Protein AF-A0A9W5ITA5-F1 (afdb_monomer_lite)

Foldseek 3Di:
DPDPPPDAPVNVVLVQWQEEEEEEEPQALVVVVVCVVSVVSNHHYAYEDADVSCCVNPPCPDPNYDYDDDDLVCLLVVLLVVCVVRVHQEYEYEAQPDSSNVSVLVSCVVVVHKYKYWYDPPVDPPDIGIATQHDDVRGPPDPDPVVVVVVCVVVVPPPPPPPPPDPDDDDPDPDDDPDDDDDDDDDDDDDDDDDDDDDDDDDDDDDDDDDDDDDD

Sequence (216 aa):
MKQTVLKNNLQNLLESAENILLLQSPVGDFFLRLANWLTENGKTVHKFNFNAGDDYFYPPTQAHTVVFNDNYDAFPEFLQEYIVQHHIQAVVCFGDTRPYHVIAKRIANENQVGFWAFEEGYFRPYYITLEKDGVNAFSPLPRRADFFWNNSPSWHSKNTKRRRRYAAGLCPWPKTPSVTISNCSATRTSTRTTSTTAHPMPAITSNCGRSPSSSV

Organism: NCBI:txid546268

Structure (mmCIF, N/CA/C/O backbone):
data_AF-A0A9W5ITA5-F1
#
_entry.id   AF-A0A9W5ITA5-F1
#
loop_
_atom_site.group_PDB
_atom_site.id
_atom_site.type_symbol
_atom_site.label_atom_id
_atom_site.label_alt_id
_atom_site.label_comp_id
_atom_site.label_asym_id
_atom_site.label_entity_id
_atom_site.label_seq_id
_atom_site.pdbx_PDB_ins_code
_atom_site.Cartn_x
_atom_site.Cartn_y
_atom_site.Cartn_z
_atom_site.occupancy
_atom_site.B_iso_or_equiv
_atom_site.auth_seq_id
_atom_site.auth_comp_id
_atom_site.auth_asym_id
_atom_site.auth_atom_id
_atom_site.pdbx_PDB_model_num
ATOM 1 N N . MET A 1 1 ? -20.140 13.282 -26.899 1.00 41.56 1 MET A N 1
ATOM 2 C CA . MET A 1 1 ? -19.645 12.161 -26.069 1.00 41.56 1 MET A CA 1
ATOM 3 C C . MET A 1 1 ? -18.802 12.739 -24.947 1.00 41.56 1 MET A C 1
ATOM 5 O O . MET A 1 1 ? -17.842 13.436 -25.250 1.00 41.56 1 MET A O 1
ATOM 9 N N . LYS A 1 2 ? -19.173 12.525 -23.678 1.00 40.97 2 LYS A N 1
ATOM 10 C CA . LYS A 1 2 ? -18.284 12.861 -22.557 1.00 40.97 2 LYS A CA 1
ATOM 11 C C . LYS A 1 2 ? -17.078 11.931 -22.658 1.00 40.97 2 LYS A C 1
ATOM 13 O O . LYS A 1 2 ? -17.254 10.718 -22.677 1.00 40.97 2 LYS A O 1
ATOM 18 N N . GLN A 1 3 ? -15.890 12.500 -22.813 1.00 41.38 3 GLN A N 1
ATOM 19 C CA . GLN A 1 3 ? -14.645 11.748 -22.808 1.00 41.38 3 GLN A CA 1
ATOM 20 C C . GLN A 1 3 ? -14.542 11.077 -21.436 1.00 41.38 3 GLN A C 1
ATOM 22 O O . GLN A 1 3 ? -14.495 11.768 -20.420 1.00 41.38 3 GLN A O 1
ATOM 27 N N . THR A 1 4 ? -14.614 9.749 -21.393 1.00 51.75 4 THR A N 1
ATOM 28 C CA . THR A 1 4 ? -14.409 8.984 -20.164 1.00 51.75 4 THR A CA 1
ATOM 29 C C . THR A 1 4 ? -12.996 9.306 -19.699 1.00 51.75 4 THR A C 1
ATOM 31 O O . THR A 1 4 ? -12.026 8.913 -20.346 1.00 51.75 4 THR A O 1
ATOM 34 N N . VAL A 1 5 ? -12.866 10.121 -18.652 1.00 57.22 5 VAL A N 1
ATOM 35 C CA . VAL A 1 5 ? -11.560 10.408 -18.061 1.00 57.22 5 VAL A CA 1
ATOM 36 C C . VAL A 1 5 ? -11.052 9.071 -17.542 1.00 57.22 5 VAL A C 1
ATOM 38 O O . VAL A 1 5 ? -11.692 8.466 -16.683 1.00 57.22 5 VAL A O 1
ATOM 41 N N . LEU A 1 6 ? -9.958 8.569 -18.121 1.00 59.91 6 LEU A N 1
ATOM 42 C CA . LEU A 1 6 ? -9.280 7.389 -17.600 1.00 59.91 6 LEU A CA 1
ATOM 43 C C . LEU A 1 6 ? -8.927 7.689 -16.144 1.00 59.91 6 LEU A C 1
ATOM 45 O O . LEU A 1 6 ? -8.142 8.602 -15.876 1.00 59.91 6 LEU A O 1
ATOM 49 N N . LYS A 1 7 ? -9.553 6.963 -15.216 1.00 77.12 7 LYS A N 1
ATOM 50 C CA . LYS A 1 7 ? -9.248 7.100 -13.795 1.00 77.12 7 LYS A CA 1
ATOM 51 C C . LYS A 1 7 ? -7.791 6.724 -13.590 1.00 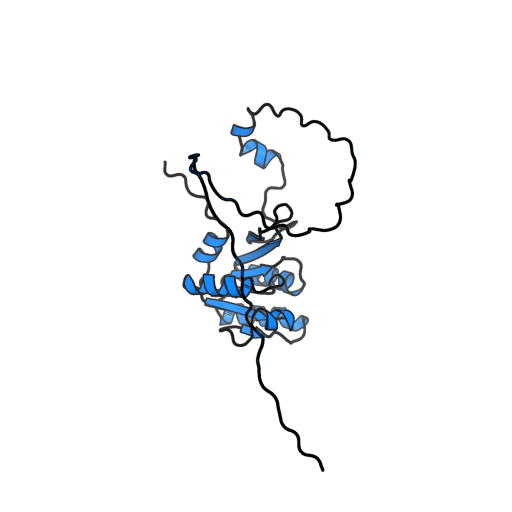77.12 7 LYS A C 1
ATOM 53 O O . LYS A 1 7 ? -7.336 5.684 -14.070 1.00 77.12 7 LYS A O 1
ATOM 58 N N . ASN A 1 8 ? -7.053 7.600 -12.921 1.00 89.06 8 ASN A N 1
ATOM 59 C CA . ASN A 1 8 ? -5.667 7.307 -12.589 1.00 89.06 8 ASN A CA 1
ATOM 60 C C . ASN A 1 8 ? -5.607 6.267 -11.456 1.00 89.06 8 ASN A C 1
ATOM 62 O O . ASN A 1 8 ? -6.585 6.038 -10.745 1.00 89.06 8 ASN A O 1
ATOM 66 N N . ASN A 1 9 ? -4.447 5.637 -11.274 1.00 93.06 9 ASN A N 1
ATOM 67 C CA . ASN A 1 9 ? -4.292 4.563 -10.291 1.00 93.06 9 ASN A CA 1
ATOM 68 C C . ASN A 1 9 ? -4.548 5.012 -8.847 1.00 93.06 9 ASN A C 1
ATOM 70 O O . ASN A 1 9 ? -5.043 4.220 -8.055 1.00 93.06 9 ASN A O 1
ATOM 74 N N . LEU A 1 10 ? -4.291 6.281 -8.516 1.00 92.88 10 LEU A N 1
ATOM 75 C CA . LEU A 1 10 ? -4.577 6.815 -7.185 1.00 92.88 10 LEU A CA 1
ATOM 76 C C . LEU A 1 10 ? -6.089 6.900 -6.920 1.00 92.88 10 LEU A C 1
ATOM 78 O O . LEU A 1 10 ? -6.543 6.530 -5.842 1.00 92.88 10 LEU A O 1
ATOM 82 N N . GLN A 1 11 ? -6.875 7.325 -7.913 1.00 93.94 11 GLN A N 1
ATOM 83 C CA . GLN A 1 11 ? -8.340 7.308 -7.838 1.00 93.94 11 GLN A CA 1
ATOM 84 C C . GLN A 1 11 ? -8.875 5.879 -7.744 1.00 93.94 11 GLN A C 1
ATOM 86 O O . GLN A 1 11 ? -9.759 5.615 -6.937 1.00 93.94 11 GLN A O 1
ATOM 91 N N . ASN A 1 12 ? -8.313 4.946 -8.519 1.00 95.44 12 ASN A N 1
ATOM 92 C CA . ASN A 1 12 ? -8.723 3.543 -8.455 1.00 95.44 12 ASN A CA 1
ATOM 93 C C . ASN A 1 12 ? -8.438 2.928 -7.076 1.00 95.44 12 ASN A C 1
ATOM 95 O O . ASN A 1 12 ? -9.286 2.210 -6.553 1.00 95.44 12 ASN A O 1
ATOM 99 N N . LEU A 1 13 ? -7.282 3.221 -6.467 1.00 96.56 13 LEU A N 1
ATOM 100 C CA . LEU A 1 13 ? -6.978 2.806 -5.094 1.00 96.56 13 LEU A CA 1
ATOM 101 C C . LEU A 1 13 ? -8.018 3.367 -4.116 1.00 96.56 13 LEU A C 1
ATOM 103 O O . LEU A 1 13 ? -8.578 2.614 -3.326 1.00 96.56 13 LEU A O 1
ATOM 107 N N . LEU A 1 14 ? -8.313 4.666 -4.216 1.00 96.31 14 LEU A N 1
ATOM 108 C CA . LEU A 1 14 ? -9.257 5.336 -3.325 1.00 96.31 14 LEU A CA 1
ATOM 109 C C . LEU A 1 14 ? -10.679 4.766 -3.432 1.00 96.31 14 LEU A C 1
ATOM 111 O O . LEU A 1 14 ? -11.370 4.635 -2.432 1.00 96.31 14 LEU A O 1
ATOM 115 N N . GLU A 1 15 ? -11.137 4.421 -4.629 1.00 95.88 15 GLU A N 1
ATOM 116 C CA . GLU A 1 15 ? -12.495 3.903 -4.829 1.00 95.88 15 GLU A CA 1
ATOM 117 C C . GLU A 1 15 ? -12.638 2.406 -4.522 1.00 95.88 15 GLU A C 1
ATOM 119 O O . GLU A 1 15 ? -13.755 1.940 -4.313 1.00 95.88 15 GLU A O 1
ATOM 124 N N . SER A 1 16 ? -11.541 1.641 -4.533 1.00 95.94 16 SER A N 1
ATOM 125 C CA . SER A 1 16 ? -11.588 0.173 -4.421 1.00 95.94 16 SER A CA 1
ATOM 126 C C . SER A 1 16 ? -11.335 -0.375 -3.019 1.00 95.94 16 SER A C 1
ATOM 128 O O . SER A 1 16 ? -11.579 -1.559 -2.793 1.00 95.94 16 SER A O 1
ATOM 130 N N . ALA A 1 17 ? -10.861 0.450 -2.085 1.00 97.75 17 ALA A N 1
ATOM 131 C CA . ALA A 1 17 ? -10.546 0.028 -0.727 1.00 97.75 17 ALA A CA 1
ATOM 132 C C . ALA A 1 17 ? -10.990 1.072 0.303 1.00 97.75 17 ALA A C 1
ATOM 134 O O . ALA A 1 17 ? -10.857 2.274 0.080 1.00 97.75 17 ALA A O 1
ATOM 135 N N . GLU A 1 18 ? -11.489 0.593 1.438 1.00 98.44 18 GLU A N 1
ATOM 136 C CA . GLU A 1 18 ? -11.744 1.354 2.664 1.00 98.44 18 GLU A CA 1
ATOM 137 C C . GLU A 1 18 ? -10.607 1.158 3.674 1.00 98.44 18 GLU A C 1
ATOM 139 O O . GLU A 1 18 ? -10.109 2.143 4.215 1.00 98.44 18 GLU A O 1
ATOM 144 N N . ASN A 1 19 ? -10.135 -0.084 3.859 1.00 98.75 19 ASN A N 1
ATOM 145 C CA . ASN A 1 19 ? -8.992 -0.400 4.726 1.00 98.75 19 ASN A CA 1
ATOM 146 C C . ASN A 1 19 ? -7.735 -0.682 3.891 1.00 98.75 19 ASN A C 1
ATOM 148 O O . ASN A 1 19 ? -7.691 -1.638 3.104 1.00 98.75 19 ASN A O 1
ATOM 152 N N . ILE A 1 20 ? -6.706 0.143 4.073 1.00 98.88 20 ILE A N 1
ATOM 153 C CA . ILE A 1 20 ? -5.486 0.135 3.260 1.00 98.88 20 ILE A CA 1
ATOM 154 C C . ILE A 1 20 ? -4.275 -0.101 4.161 1.00 98.88 20 ILE A C 1
ATOM 156 O O . ILE A 1 20 ? -4.017 0.684 5.070 1.00 98.88 20 ILE A O 1
ATOM 160 N N . LEU A 1 21 ? -3.500 -1.149 3.884 1.00 98.88 21 LEU A N 1
ATOM 161 C CA . LEU A 1 21 ? -2.243 -1.444 4.566 1.00 98.88 21 LEU A CA 1
ATOM 162 C C . LEU A 1 21 ? -1.059 -0.872 3.788 1.00 98.88 21 LEU A C 1
ATOM 164 O O . LEU A 1 21 ? -0.799 -1.256 2.648 1.00 98.88 21 LEU A O 1
ATOM 168 N N . LEU A 1 22 ? -0.299 0.003 4.433 1.00 98.81 22 LEU A N 1
ATOM 169 C CA . LEU A 1 22 ? 0.968 0.517 3.940 1.00 98.81 22 LEU A CA 1
ATOM 170 C C . LEU A 1 22 ? 2.129 -0.329 4.482 1.00 98.81 22 LEU A C 1
ATOM 172 O O . LEU A 1 22 ? 2.236 -0.574 5.685 1.00 98.81 22 LEU A O 1
ATOM 176 N N . LEU A 1 23 ? 3.029 -0.734 3.591 1.00 98.56 23 LEU A N 1
ATOM 177 C CA . LEU A 1 23 ? 4.299 -1.378 3.933 1.00 98.56 23 LEU A CA 1
ATOM 178 C C . LEU A 1 23 ? 5.434 -0.341 3.951 1.00 98.56 23 LEU A C 1
ATOM 180 O O . LEU A 1 23 ? 5.229 0.822 4.312 1.00 98.56 23 LEU A O 1
ATOM 184 N N . GLN A 1 24 ? 6.648 -0.751 3.579 1.00 96.50 24 GLN A N 1
ATOM 185 C CA . GLN A 1 24 ? 7.811 0.123 3.588 1.00 96.50 24 GLN A CA 1
ATOM 186 C C . GLN A 1 24 ? 7.691 1.229 2.528 1.00 96.50 24 GLN A C 1
ATOM 188 O O . GLN A 1 24 ? 7.339 0.970 1.371 1.00 96.50 24 GLN A O 1
ATOM 193 N N . SER A 1 25 ? 8.004 2.461 2.933 1.00 93.31 25 SER A N 1
ATOM 194 C CA . SER A 1 25 ? 7.941 3.665 2.100 1.00 93.31 25 SER A CA 1
ATOM 195 C C . SER A 1 25 ? 9.280 3.944 1.397 1.00 93.31 25 SER A C 1
ATOM 197 O O . SER A 1 25 ? 10.300 3.331 1.741 1.00 93.31 25 SER A O 1
ATOM 199 N N . PRO A 1 26 ? 9.338 4.890 0.435 1.00 92.56 26 PRO A N 1
ATOM 200 C CA . PRO A 1 26 ? 10.611 5.524 0.098 1.00 92.56 26 PRO A CA 1
ATOM 201 C C . PRO A 1 26 ? 11.179 6.250 1.325 1.00 92.56 26 PRO A C 1
ATOM 203 O O . PRO A 1 26 ? 10.456 6.528 2.285 1.00 92.56 26 PRO A O 1
ATOM 206 N N . VAL A 1 27 ? 12.469 6.587 1.283 1.00 91.75 27 VAL A N 1
ATOM 207 C CA . VAL A 1 27 ? 13.108 7.381 2.343 1.00 91.75 27 VAL A CA 1
ATOM 208 C C . VAL A 1 27 ? 12.413 8.742 2.448 1.00 91.75 27 VAL A C 1
ATOM 210 O O . VAL A 1 27 ? 12.368 9.487 1.468 1.00 91.75 27 VAL A O 1
ATOM 213 N N . GLY A 1 28 ? 11.887 9.066 3.631 1.00 93.88 28 GLY A N 1
ATOM 214 C CA . GLY A 1 28 ? 11.156 10.307 3.894 1.00 93.88 28 GLY A CA 1
ATOM 215 C C . GLY A 1 28 ? 9.718 10.089 4.367 1.00 93.88 28 GLY A C 1
ATOM 216 O O . GLY A 1 28 ? 9.225 8.970 4.472 1.00 93.88 28 GLY A O 1
ATOM 217 N N . ASP A 1 29 ? 9.015 11.192 4.612 1.00 94.81 29 ASP A N 1
ATOM 218 C CA . ASP A 1 29 ? 7.655 11.238 5.170 1.00 94.81 29 ASP A CA 1
ATOM 219 C C . ASP A 1 29 ? 6.540 10.988 4.132 1.00 94.81 29 ASP A C 1
ATOM 221 O O . ASP A 1 29 ? 5.364 11.252 4.389 1.00 94.81 29 ASP A O 1
ATOM 225 N N . PHE A 1 30 ? 6.879 10.476 2.944 1.00 95.56 30 PHE A N 1
ATOM 226 C CA . PHE A 1 30 ? 5.934 10.325 1.836 1.00 95.56 30 PHE A CA 1
ATOM 227 C C . PHE A 1 30 ? 4.714 9.471 2.209 1.00 95.56 30 PHE A C 1
ATOM 229 O O . PHE A 1 30 ? 3.584 9.880 1.949 1.00 95.56 30 PHE A O 1
ATOM 236 N N . PHE A 1 31 ? 4.911 8.314 2.852 1.00 97.50 31 PHE A N 1
ATOM 237 C CA . PHE A 1 31 ? 3.783 7.465 3.265 1.00 97.50 31 PHE A CA 1
ATOM 238 C C . PHE A 1 31 ? 2.985 8.051 4.424 1.00 97.50 31 PHE A C 1
ATOM 240 O O . PHE A 1 31 ? 1.790 7.797 4.493 1.00 97.50 31 PHE A O 1
ATOM 247 N N . LEU A 1 32 ? 3.590 8.876 5.283 1.00 98.19 32 LEU A N 1
ATOM 248 C CA . LEU A 1 32 ? 2.838 9.604 6.304 1.00 98.19 32 LEU A CA 1
ATOM 249 C C . LEU A 1 32 ? 1.904 10.633 5.651 1.00 98.19 32 LEU A C 1
ATOM 251 O O . LEU A 1 32 ? 0.721 10.701 5.976 1.00 98.19 32 LEU A O 1
ATOM 255 N N . ARG A 1 33 ? 2.396 11.378 4.653 1.00 97.69 33 ARG A N 1
ATOM 256 C CA . ARG A 1 33 ? 1.564 12.305 3.864 1.00 97.69 33 ARG A CA 1
ATOM 257 C C . ARG A 1 33 ? 0.472 11.576 3.085 1.00 97.69 33 ARG A C 1
ATOM 259 O O . ARG A 1 33 ? -0.660 12.052 3.045 1.00 97.69 33 ARG A O 1
ATOM 266 N N . LEU A 1 34 ? 0.800 10.431 2.483 1.00 97.50 34 LEU A N 1
ATOM 267 C CA . LEU A 1 34 ? -0.172 9.590 1.787 1.00 97.50 34 LEU A CA 1
ATOM 268 C C . LEU A 1 34 ? -1.251 9.077 2.748 1.00 97.50 34 LEU A C 1
ATOM 270 O O . LEU A 1 34 ? -2.427 9.144 2.411 1.00 97.50 34 LEU A O 1
ATOM 274 N N . ALA A 1 35 ? -0.865 8.601 3.933 1.00 98.38 35 ALA A N 1
ATOM 275 C CA . ALA A 1 35 ? -1.795 8.121 4.949 1.00 98.38 35 ALA A CA 1
ATOM 276 C C . ALA A 1 35 ? -2.754 9.223 5.410 1.00 98.38 35 ALA A C 1
ATOM 278 O O . ALA A 1 35 ? -3.962 8.992 5.468 1.00 98.38 35 ALA A O 1
ATOM 279 N N . ASN A 1 36 ? -2.241 10.432 5.656 1.00 98.31 36 ASN A N 1
ATOM 280 C CA . ASN A 1 36 ? -3.070 11.588 6.001 1.00 98.31 36 ASN A CA 1
ATOM 281 C C . ASN A 1 36 ? -4.072 11.899 4.887 1.00 98.31 36 ASN A C 1
ATOM 283 O O . ASN A 1 36 ? -5.266 11.993 5.149 1.00 98.31 36 ASN A O 1
ATOM 287 N N . TRP A 1 37 ? -3.611 11.963 3.635 1.00 98.00 37 TRP A N 1
ATOM 288 C CA . TRP A 1 37 ? -4.486 12.216 2.491 1.00 98.00 37 TRP A CA 1
ATOM 289 C C . TRP A 1 37 ? -5.553 11.123 2.308 1.00 98.00 37 TRP A C 1
ATOM 291 O O . TRP A 1 37 ? -6.715 11.432 2.057 1.00 98.00 37 TRP A O 1
ATOM 301 N N . LEU A 1 38 ? -5.198 9.843 2.461 1.00 98.19 38 LEU A N 1
ATOM 302 C CA . LEU A 1 38 ? -6.159 8.735 2.408 1.00 98.19 38 LEU A CA 1
ATOM 303 C C . LEU A 1 38 ? -7.197 8.850 3.535 1.00 98.19 38 LEU A C 1
ATOM 305 O O . LEU A 1 38 ? -8.392 8.703 3.284 1.00 98.19 38 LEU A O 1
ATOM 309 N N . THR A 1 39 ? -6.756 9.186 4.747 1.00 98.12 39 THR A N 1
ATOM 310 C CA . THR A 1 39 ? -7.631 9.377 5.914 1.00 98.12 39 THR A CA 1
ATOM 311 C C . THR A 1 39 ? -8.590 10.551 5.716 1.00 98.12 39 THR A C 1
ATOM 313 O O . THR A 1 39 ? -9.786 10.425 5.970 1.00 98.12 39 THR A O 1
ATOM 316 N N . GLU A 1 40 ? -8.107 11.672 5.175 1.00 98.12 40 GLU A N 1
ATOM 317 C CA . GLU A 1 40 ? -8.932 12.828 4.790 1.00 98.12 40 GLU A CA 1
ATOM 318 C C . GLU A 1 40 ? -9.991 12.473 3.732 1.00 98.12 40 GLU A C 1
ATOM 320 O O . GLU A 1 40 ? -11.049 13.099 3.681 1.00 98.12 40 GLU A O 1
ATOM 325 N N . ASN A 1 41 ? -9.740 11.445 2.916 1.00 97.75 41 ASN A N 1
ATOM 326 C CA . ASN A 1 41 ? -10.694 10.906 1.946 1.00 97.75 41 ASN A CA 1
ATOM 327 C C . ASN A 1 41 ? -11.509 9.716 2.500 1.00 97.75 41 ASN A C 1
ATOM 329 O O . ASN A 1 41 ? -12.058 8.925 1.729 1.00 97.75 41 ASN A O 1
ATOM 333 N N . GLY A 1 42 ? -11.609 9.595 3.827 1.00 97.94 42 GLY A N 1
ATOM 334 C CA . GLY A 1 42 ? -12.499 8.654 4.511 1.00 97.94 42 GLY A CA 1
ATOM 335 C C . GLY A 1 42 ? -11.969 7.227 4.632 1.00 97.94 42 GLY A C 1
ATOM 336 O O . GLY A 1 42 ? -12.751 6.331 4.932 1.00 97.94 42 GLY A O 1
ATOM 337 N N . LYS A 1 43 ? -10.673 7.002 4.391 1.00 98.50 43 LYS A N 1
ATOM 338 C CA . LYS A 1 43 ? -10.059 5.668 4.443 1.00 98.50 43 LYS A CA 1
ATOM 339 C C . LYS A 1 43 ? -9.451 5.370 5.803 1.00 98.50 43 LYS A C 1
ATOM 341 O O . LYS A 1 43 ? -8.948 6.265 6.479 1.00 98.50 43 LYS A O 1
ATOM 346 N N . THR A 1 44 ? -9.433 4.098 6.176 1.00 98.69 44 THR A N 1
ATOM 347 C CA . THR A 1 44 ? -8.693 3.613 7.340 1.00 98.69 44 THR A CA 1
ATOM 348 C C . THR A 1 44 ? -7.337 3.101 6.877 1.00 98.69 44 THR A C 1
ATOM 350 O O . THR A 1 44 ? -7.237 2.167 6.080 1.00 98.69 44 THR A O 1
ATOM 353 N N . VAL A 1 45 ? -6.272 3.739 7.359 1.00 98.75 45 VAL A N 1
ATOM 354 C CA . VAL A 1 45 ? -4.903 3.419 6.955 1.00 98.75 45 VAL A CA 1
ATOM 355 C C . VAL A 1 45 ? -4.198 2.667 8.070 1.00 98.75 45 VAL A C 1
ATOM 357 O O . VAL A 1 45 ? -4.103 3.158 9.189 1.00 98.75 45 VAL A O 1
ATOM 360 N N . HIS A 1 46 ? -3.680 1.494 7.734 1.00 98.81 46 HIS A N 1
ATOM 361 C CA . HIS A 1 46 ? -2.827 0.668 8.576 1.00 98.81 46 HIS A CA 1
ATOM 362 C C . HIS A 1 46 ? -1.381 0.791 8.099 1.00 98.81 46 HIS A C 1
ATOM 364 O O . HIS A 1 46 ? -1.134 0.975 6.904 1.00 98.81 46 HIS A O 1
ATOM 370 N N . LYS A 1 47 ? -0.409 0.658 9.001 1.00 98.69 47 LYS A N 1
ATOM 371 C CA . LYS A 1 47 ? 1.014 0.754 8.647 1.00 98.69 47 LYS A CA 1
ATOM 372 C C . LYS A 1 47 ? 1.835 -0.315 9.347 1.00 98.69 47 LYS A C 1
ATOM 374 O O . LYS A 1 47 ? 1.749 -0.452 10.561 1.00 98.69 47 LYS A O 1
ATOM 379 N N . PHE A 1 48 ? 2.695 -1.001 8.595 1.00 98.69 48 PHE A N 1
ATOM 380 C CA . PHE A 1 48 ? 3.759 -1.837 9.155 1.00 98.69 48 PHE A CA 1
ATOM 381 C C . PHE A 1 48 ? 5.112 -1.143 9.061 1.00 98.69 48 PHE A C 1
ATOM 383 O O . PHE A 1 48 ? 5.528 -0.741 7.970 1.00 98.69 48 PHE A O 1
ATOM 390 N N . ASN A 1 49 ? 5.802 -1.028 10.191 1.00 98.38 49 ASN A N 1
ATOM 391 C CA . ASN A 1 49 ? 7.191 -0.589 10.273 1.00 98.38 49 ASN A CA 1
ATOM 392 C C . ASN A 1 49 ? 8.098 -1.805 10.465 1.00 98.38 49 ASN A C 1
ATOM 394 O O . ASN A 1 49 ? 7.851 -2.625 11.348 1.00 98.38 49 ASN A O 1
ATOM 398 N N . PHE A 1 50 ? 9.145 -1.908 9.644 1.00 97.12 50 PHE A N 1
ATOM 399 C CA . PHE A 1 50 ? 10.087 -3.036 9.663 1.00 97.12 50 PHE A CA 1
ATOM 400 C C . PHE A 1 50 ? 11.469 -2.659 10.210 1.00 97.12 50 PHE A C 1
ATOM 402 O O . PHE A 1 50 ? 12.324 -3.522 10.392 1.00 97.12 50 PHE A O 1
ATOM 409 N N . ASN A 1 51 ? 11.747 -1.364 10.380 1.00 95.00 51 ASN A N 1
ATOM 410 C CA . ASN A 1 51 ? 13.044 -0.853 10.818 1.00 95.00 51 ASN A CA 1
ATOM 411 C C . ASN A 1 51 ? 12.907 0.544 11.448 1.00 95.00 51 ASN A C 1
ATOM 413 O O . ASN A 1 51 ? 11.918 1.238 11.231 1.00 95.00 51 ASN A O 1
ATOM 417 N N . ALA A 1 52 ? 13.951 0.993 12.150 1.00 95.75 52 ALA A N 1
ATOM 418 C CA . ALA A 1 52 ? 13.962 2.286 12.842 1.00 95.75 52 ALA A CA 1
ATOM 419 C C . ALA A 1 52 ? 13.817 3.510 11.914 1.00 95.75 52 ALA A C 1
ATOM 421 O O . ALA A 1 52 ? 13.370 4.569 12.348 1.00 95.75 52 ALA A O 1
ATOM 422 N N . GLY A 1 53 ? 14.198 3.393 10.638 1.00 95.62 53 GLY A N 1
ATOM 423 C CA . GLY A 1 53 ? 13.963 4.445 9.650 1.00 95.62 53 GLY A CA 1
ATOM 424 C C . GLY A 1 53 ? 12.475 4.617 9.354 1.00 95.62 53 GLY A C 1
ATOM 425 O O . GLY A 1 53 ? 11.996 5.748 9.275 1.00 95.62 53 GLY A O 1
ATOM 426 N N . ASP A 1 54 ? 11.736 3.509 9.264 1.00 97.00 54 ASP A N 1
ATOM 427 C CA . ASP A 1 54 ? 10.279 3.548 9.134 1.00 97.00 54 ASP A CA 1
ATOM 428 C C . ASP A 1 54 ? 9.655 4.206 10.371 1.00 97.00 54 ASP A C 1
ATOM 430 O O . ASP A 1 54 ? 8.806 5.076 10.212 1.00 97.00 54 ASP A O 1
ATOM 434 N N . ASP A 1 55 ? 10.122 3.869 11.579 1.00 97.38 55 ASP A N 1
ATOM 435 C CA . ASP A 1 55 ? 9.647 4.492 12.825 1.00 97.38 55 ASP A CA 1
ATOM 436 C C . ASP A 1 55 ? 9.924 5.997 12.874 1.00 97.38 55 ASP A C 1
ATOM 438 O O . ASP A 1 55 ? 9.112 6.769 13.380 1.00 97.38 55 ASP A O 1
ATOM 442 N N . TYR A 1 56 ? 11.062 6.439 12.341 1.00 97.62 56 TYR A N 1
ATOM 443 C CA . TYR A 1 56 ? 11.409 7.856 12.313 1.00 97.62 56 TYR A CA 1
ATOM 444 C C . TYR A 1 56 ? 10.502 8.658 11.367 1.00 97.62 56 TYR A C 1
ATOM 446 O O . TYR A 1 56 ? 10.038 9.741 11.725 1.00 97.62 56 TYR A O 1
ATOM 454 N N . PHE A 1 57 ? 10.235 8.139 10.164 1.00 97.88 57 PHE A N 1
ATOM 455 C CA . PHE A 1 57 ? 9.418 8.837 9.161 1.00 97.88 57 PHE A CA 1
ATOM 456 C C . PHE A 1 57 ? 7.909 8.591 9.304 1.00 97.88 57 PHE A C 1
ATOM 458 O O . PHE A 1 57 ? 7.112 9.401 8.829 1.00 97.88 57 PHE A O 1
ATOM 465 N N . TYR A 1 58 ? 7.515 7.498 9.956 1.00 98.00 58 TYR A N 1
ATOM 466 C CA . TYR A 1 58 ? 6.139 7.139 10.283 1.00 98.00 58 TYR A CA 1
ATOM 467 C C . TYR A 1 58 ? 6.085 6.654 11.744 1.00 98.00 58 TYR A C 1
ATOM 469 O O . TYR A 1 58 ? 6.187 5.452 12.006 1.00 98.00 58 TYR A O 1
ATOM 477 N N . PRO A 1 59 ? 5.935 7.578 12.712 1.00 97.31 59 PRO A N 1
ATOM 478 C CA . PRO A 1 59 ? 6.006 7.255 14.134 1.00 97.31 59 PRO A CA 1
ATOM 479 C C . PRO A 1 59 ? 5.022 6.157 14.561 1.00 97.31 59 PRO A C 1
ATOM 481 O O . PRO A 1 59 ? 3.846 6.243 14.205 1.00 97.31 59 PRO A O 1
ATOM 484 N N . PRO A 1 60 ? 5.430 5.189 15.407 1.00 96.56 60 PRO A N 1
ATOM 485 C CA . PRO A 1 60 ? 4.529 4.166 15.954 1.00 96.56 60 PRO A CA 1
ATOM 486 C C . PRO A 1 60 ? 3.345 4.718 16.762 1.00 96.56 60 PRO A C 1
ATOM 488 O O . PRO A 1 60 ? 2.398 3.997 17.048 1.00 96.56 60 PRO A O 1
ATOM 491 N N . THR A 1 61 ? 3.389 5.999 17.139 1.00 97.19 61 THR A N 1
ATOM 492 C CA . THR A 1 61 ? 2.284 6.708 17.796 1.00 97.19 61 THR A CA 1
ATOM 493 C C . THR A 1 61 ? 1.127 7.043 16.852 1.00 97.19 61 THR A C 1
ATOM 495 O O . THR A 1 61 ? 0.057 7.427 17.323 1.00 97.19 61 THR A O 1
ATOM 498 N N . GLN A 1 62 ? 1.316 6.920 15.535 1.00 97.31 62 GLN A N 1
ATOM 499 C CA . GLN A 1 62 ? 0.250 7.081 14.550 1.00 97.31 62 GLN A CA 1
ATOM 500 C C . GLN A 1 62 ? -0.767 5.939 14.666 1.00 97.31 62 GLN A C 1
ATOM 502 O O . GLN A 1 62 ? -0.409 4.787 14.928 1.00 97.31 62 GLN A O 1
ATOM 507 N N . ALA A 1 63 ? -2.045 6.245 14.438 1.00 95.94 63 ALA A N 1
ATOM 508 C CA . ALA A 1 63 ? -3.117 5.256 14.524 1.00 95.94 63 ALA A CA 1
ATOM 509 C C . ALA A 1 63 ? -2.861 4.051 13.600 1.00 95.94 63 ALA A C 1
ATOM 511 O O . ALA A 1 63 ? -2.326 4.203 12.504 1.00 95.94 63 ALA A O 1
ATOM 512 N N . HIS A 1 64 ? -3.249 2.857 14.060 1.00 97.69 64 HIS A N 1
ATOM 513 C CA . HIS A 1 64 ? -3.141 1.595 13.312 1.00 97.69 64 HIS A CA 1
ATOM 514 C C . HIS A 1 64 ? -1.726 1.273 12.785 1.00 97.69 64 HIS A C 1
ATOM 516 O O . HIS A 1 64 ? -1.570 0.588 11.770 1.00 97.69 64 HIS A O 1
ATOM 522 N N . THR A 1 65 ? -0.692 1.742 13.489 1.00 98.44 65 THR A N 1
ATOM 523 C CA . THR A 1 65 ? 0.712 1.441 13.179 1.00 98.44 65 THR A CA 1
ATOM 524 C C . THR A 1 65 ? 1.196 0.264 14.007 1.00 98.44 65 THR A C 1
ATOM 526 O O . THR A 1 65 ? 1.035 0.247 15.226 1.00 98.44 65 THR A O 1
ATOM 529 N N . VAL A 1 66 ? 1.814 -0.710 13.349 1.00 98.25 66 VAL A N 1
ATOM 530 C CA . VAL A 1 66 ? 2.410 -1.885 13.982 1.00 98.25 66 VAL A CA 1
ATOM 531 C C . VAL A 1 66 ? 3.890 -1.938 13.643 1.00 98.25 66 VAL A C 1
ATOM 533 O O . VAL A 1 66 ? 4.280 -1.879 12.477 1.00 98.25 66 VAL A O 1
ATOM 536 N N . VAL A 1 67 ? 4.719 -2.071 14.674 1.00 98.06 67 VAL A N 1
ATOM 537 C CA . VAL A 1 67 ? 6.137 -2.393 14.514 1.00 98.06 67 VAL A CA 1
ATOM 538 C C . VAL A 1 67 ? 6.247 -3.909 14.421 1.00 98.06 67 VAL A C 1
ATOM 540 O O . VAL A 1 67 ? 5.971 -4.606 15.395 1.00 98.06 67 VAL A O 1
ATOM 543 N N . PHE A 1 68 ? 6.621 -4.419 13.251 1.00 97.50 68 PHE A N 1
ATOM 544 C CA . PHE A 1 68 ? 6.888 -5.840 13.065 1.00 97.50 68 PHE A CA 1
ATOM 545 C C . PHE A 1 68 ? 8.368 -6.105 13.349 1.00 97.50 68 PHE A C 1
ATOM 547 O O . PHE A 1 68 ? 9.240 -5.703 12.576 1.00 97.50 68 PHE A O 1
ATOM 554 N N . ASN A 1 69 ? 8.646 -6.755 14.477 1.00 94.38 69 ASN A N 1
ATOM 555 C CA . ASN A 1 69 ? 9.994 -7.040 14.974 1.00 94.38 69 ASN A CA 1
ATOM 556 C C . ASN A 1 69 ? 10.251 -8.538 15.211 1.00 94.38 69 ASN A C 1
ATOM 558 O O . ASN A 1 69 ? 11.226 -8.888 15.875 1.00 94.38 69 ASN A O 1
ATOM 562 N N . ASP A 1 70 ? 9.382 -9.402 14.685 1.00 93.81 70 ASP A N 1
ATOM 563 C CA . ASP A 1 70 ? 9.537 -10.853 14.754 1.00 93.81 70 ASP A CA 1
ATOM 564 C C . ASP A 1 70 ? 10.443 -11.375 13.621 1.00 93.81 70 ASP A C 1
ATOM 566 O O . ASP A 1 70 ? 10.934 -10.619 12.772 1.00 93.81 70 ASP A O 1
ATOM 570 N N . ASN A 1 71 ? 10.680 -12.684 13.599 1.00 94.69 71 ASN A N 1
ATOM 571 C CA . ASN A 1 71 ? 11.425 -13.347 12.547 1.00 94.69 71 ASN A CA 1
ATOM 572 C C . ASN A 1 71 ? 10.723 -13.198 11.187 1.00 94.69 71 ASN A C 1
ATOM 574 O O . ASN A 1 71 ? 9.498 -13.250 11.064 1.00 94.69 71 ASN A O 1
ATOM 578 N N . TYR A 1 72 ? 11.532 -13.103 10.136 1.00 95.25 72 TYR A N 1
ATOM 579 C CA . TYR A 1 72 ? 11.078 -13.033 8.753 1.00 95.25 72 TYR A CA 1
ATOM 580 C C . TYR A 1 72 ? 10.138 -14.192 8.379 1.00 95.25 72 TYR A C 1
ATOM 582 O O . TYR A 1 72 ? 9.154 -13.980 7.673 1.00 95.25 72 TYR A O 1
ATOM 590 N N . ASP A 1 73 ? 10.397 -15.397 8.896 1.00 97.25 73 ASP A N 1
ATOM 591 C CA . ASP A 1 73 ? 9.586 -16.587 8.610 1.00 97.25 73 ASP A CA 1
ATOM 592 C C . ASP A 1 73 ? 8.186 -16.543 9.242 1.00 97.25 73 ASP A C 1
ATOM 594 O O . ASP A 1 73 ? 7.288 -17.230 8.760 1.00 97.25 73 ASP A O 1
ATOM 598 N N . ALA A 1 74 ? 7.980 -15.721 10.278 1.00 97.69 74 ALA A N 1
ATOM 599 C CA . ALA A 1 74 ? 6.675 -15.517 10.913 1.00 97.69 74 ALA A CA 1
ATOM 600 C C . ALA A 1 74 ? 5.807 -14.499 10.151 1.00 97.69 74 ALA A C 1
ATOM 602 O O . ALA A 1 74 ? 4.585 -14.470 10.299 1.00 97.69 74 ALA A O 1
ATOM 603 N N . PHE A 1 75 ? 6.420 -13.671 9.296 1.00 98.38 75 PHE A N 1
ATOM 604 C CA . PHE A 1 75 ? 5.717 -12.605 8.584 1.00 98.38 75 PHE A CA 1
ATOM 605 C C . PHE A 1 75 ? 4.545 -13.082 7.706 1.00 98.38 75 PHE A C 1
ATOM 607 O O . PHE A 1 75 ? 3.521 -12.398 7.701 1.00 98.38 75 PHE A O 1
ATOM 614 N N . PRO A 1 76 ? 4.632 -14.206 6.960 1.00 98.44 76 PRO A N 1
ATOM 615 C CA . PRO A 1 76 ? 3.512 -14.687 6.160 1.00 98.44 76 PRO A CA 1
ATOM 616 C C . PRO A 1 76 ? 2.240 -14.947 6.975 1.00 98.44 76 PRO A C 1
ATOM 618 O O . PRO A 1 76 ? 1.169 -14.470 6.609 1.00 98.44 76 PRO A O 1
ATOM 621 N N . GLU A 1 77 ? 2.362 -15.681 8.081 1.00 98.38 77 GLU A N 1
ATOM 622 C CA . GLU A 1 77 ? 1.235 -16.015 8.957 1.00 98.38 77 GLU A CA 1
ATOM 623 C C . GLU A 1 77 ? 0.676 -14.751 9.613 1.00 98.38 77 GLU A C 1
ATOM 625 O O . GLU A 1 77 ? -0.517 -14.471 9.509 1.00 98.38 77 GLU A O 1
ATOM 630 N N . PHE A 1 78 ? 1.563 -13.906 10.142 1.00 98.56 78 PHE A N 1
ATOM 631 C CA . PHE A 1 78 ? 1.187 -12.622 10.722 1.00 98.56 78 PHE A CA 1
ATOM 632 C C . PHE A 1 78 ? 0.409 -11.727 9.742 1.00 98.56 78 PHE A C 1
ATOM 634 O O . PHE A 1 78 ? -0.633 -11.170 10.090 1.00 98.56 78 PHE A O 1
ATOM 641 N N . LEU A 1 79 ? 0.883 -11.584 8.498 1.00 98.69 79 LEU A N 1
ATOM 642 C CA . LEU A 1 79 ? 0.206 -10.760 7.494 1.00 98.69 79 LEU A CA 1
ATOM 643 C C . LEU A 1 79 ? -1.162 -11.342 7.111 1.00 98.69 79 LEU A C 1
ATOM 645 O O . LEU A 1 79 ? -2.115 -10.580 6.942 1.00 98.69 79 LEU A O 1
ATOM 649 N N . GLN A 1 80 ? -1.260 -12.665 6.974 1.00 98.62 80 GLN A N 1
ATOM 650 C CA . GLN A 1 80 ? -2.511 -13.360 6.671 1.00 98.62 80 GLN A CA 1
ATOM 651 C C . GLN A 1 80 ? -3.572 -13.087 7.745 1.00 98.62 80 GLN A C 1
ATOM 653 O O . GLN A 1 80 ? -4.696 -12.696 7.420 1.00 98.62 80 GLN A O 1
ATOM 658 N N . GLU A 1 81 ? -3.211 -13.253 9.016 1.00 98.50 81 GLU A N 1
ATOM 659 C CA . GLU A 1 81 ? -4.098 -12.975 10.147 1.00 98.50 81 GLU A CA 1
ATOM 660 C C . GLU A 1 81 ? -4.499 -11.500 10.190 1.00 98.50 81 GLU A C 1
ATOM 662 O O . GLU A 1 81 ? -5.684 -11.180 10.318 1.00 98.50 81 GLU A O 1
ATOM 667 N N . TYR A 1 82 ? -3.535 -10.596 9.989 1.00 98.75 82 TYR A N 1
ATOM 668 C CA . TYR A 1 82 ? -3.782 -9.158 10.009 1.00 98.75 82 TYR A CA 1
ATOM 669 C C . TYR A 1 82 ? -4.749 -8.715 8.905 1.00 98.75 82 TYR A C 1
ATOM 671 O O . TYR A 1 82 ? -5.649 -7.909 9.157 1.00 98.75 82 TYR A O 1
ATOM 679 N N . ILE A 1 83 ? -4.595 -9.250 7.687 1.00 98.69 83 ILE A N 1
ATOM 680 C CA . 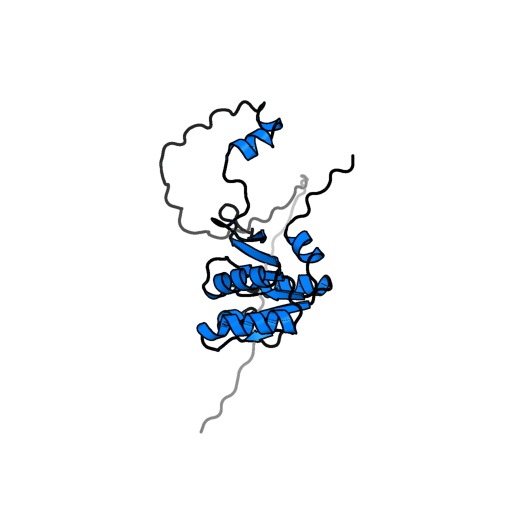ILE A 1 83 ? -5.489 -8.960 6.558 1.00 98.69 83 ILE A CA 1
ATOM 681 C C . ILE A 1 83 ? -6.929 -9.348 6.898 1.00 98.69 83 ILE A C 1
ATOM 683 O O . ILE A 1 83 ? -7.839 -8.545 6.676 1.00 98.69 83 ILE A O 1
ATOM 687 N N . VAL A 1 84 ? -7.132 -10.542 7.461 1.00 98.44 84 VAL A N 1
ATOM 688 C CA . VAL A 1 84 ? -8.463 -11.048 7.823 1.00 98.44 84 VAL A CA 1
ATOM 689 C C . VAL A 1 84 ? -9.058 -10.235 8.970 1.00 98.44 84 VAL A C 1
ATOM 691 O O . VAL A 1 84 ? -10.180 -9.744 8.858 1.00 98.44 84 VAL A O 1
ATOM 694 N N . GLN A 1 85 ? -8.302 -10.039 10.051 1.00 98.50 85 GLN A N 1
ATOM 695 C CA . GLN A 1 85 ? -8.766 -9.338 11.248 1.00 98.50 85 GLN A CA 1
ATOM 696 C C . GLN A 1 85 ? -9.179 -7.890 10.953 1.00 98.50 85 GLN A C 1
ATOM 698 O O . GLN A 1 85 ? -10.190 -7.407 11.471 1.00 98.50 85 GLN A O 1
ATOM 703 N N . HIS A 1 86 ? -8.401 -7.189 10.127 1.00 98.56 86 HIS A N 1
ATOM 704 C CA . HIS A 1 86 ? -8.615 -5.774 9.826 1.00 98.56 86 HIS A CA 1
ATOM 705 C C . HIS A 1 86 ? -9.342 -5.528 8.502 1.00 98.56 86 HIS A C 1
ATOM 707 O O . HIS A 1 86 ? -9.508 -4.376 8.109 1.00 98.56 86 HIS A O 1
ATOM 713 N N . HIS A 1 87 ? -9.815 -6.586 7.834 1.00 98.44 87 HIS A N 1
ATOM 714 C CA . HIS A 1 87 ? -10.519 -6.504 6.552 1.00 98.44 87 HIS A CA 1
ATOM 715 C C . HIS A 1 87 ? -9.750 -5.657 5.525 1.00 98.44 87 HIS A C 1
ATOM 717 O O . HIS A 1 87 ? -10.322 -4.773 4.879 1.00 98.44 87 HIS A O 1
ATOM 723 N N . ILE A 1 88 ? -8.438 -5.889 5.417 1.00 98.75 88 ILE A N 1
ATOM 724 C CA . ILE A 1 88 ? -7.565 -5.147 4.503 1.00 98.75 88 ILE A CA 1
ATOM 725 C C . ILE A 1 88 ? -7.970 -5.456 3.060 1.00 98.75 88 ILE A C 1
ATOM 727 O O . ILE A 1 88 ? -8.058 -6.615 2.669 1.00 98.75 88 ILE A O 1
ATOM 731 N N . GLN A 1 89 ? -8.188 -4.413 2.260 1.00 98.81 89 GLN A N 1
ATOM 732 C CA . GLN A 1 89 ? -8.640 -4.519 0.863 1.00 98.81 89 GLN A CA 1
ATOM 733 C C . GLN A 1 89 ? -7.576 -4.071 -0.139 1.00 98.81 89 GLN A C 1
ATOM 735 O O . GLN A 1 89 ? -7.620 -4.460 -1.309 1.00 98.81 89 GLN A O 1
ATOM 740 N N . ALA A 1 90 ? -6.586 -3.305 0.321 1.00 98.69 90 ALA A N 1
ATOM 741 C CA . ALA A 1 90 ? -5.413 -2.968 -0.467 1.00 98.69 90 ALA A CA 1
ATOM 742 C C . ALA A 1 90 ? -4.132 -3.020 0.369 1.00 98.69 90 ALA A C 1
ATOM 744 O O . ALA A 1 90 ? -4.085 -2.488 1.476 1.00 98.69 90 ALA A O 1
ATOM 745 N N . VAL A 1 91 ? -3.079 -3.603 -0.200 1.00 98.81 91 VAL A N 1
ATOM 746 C CA . VAL A 1 91 ? -1.704 -3.525 0.301 1.00 98.81 91 VAL A CA 1
ATOM 747 C C . VAL A 1 91 ? -0.905 -2.624 -0.631 1.00 98.81 91 VAL A C 1
ATOM 749 O O . VAL A 1 91 ? -0.902 -2.826 -1.846 1.00 98.81 91 VAL A O 1
ATOM 752 N N . VAL A 1 92 ? -0.226 -1.631 -0.065 1.00 98.69 92 VAL A N 1
ATOM 753 C CA . VAL A 1 92 ? 0.527 -0.617 -0.804 1.00 98.69 92 VAL A CA 1
ATOM 754 C C . VAL A 1 92 ? 1.971 -0.586 -0.318 1.00 98.69 92 VAL A C 1
ATOM 756 O O . VAL A 1 92 ? 2.235 -0.477 0.879 1.00 98.69 92 VAL A O 1
ATOM 759 N N . CYS A 1 93 ? 2.928 -0.644 -1.238 1.00 98.25 93 CYS A N 1
ATOM 760 C CA . CYS A 1 93 ? 4.353 -0.628 -0.915 1.00 98.25 93 CYS A CA 1
ATOM 761 C C . CYS A 1 93 ? 5.154 0.267 -1.865 1.00 98.25 93 CYS A C 1
ATOM 763 O O . CYS A 1 93 ? 4.643 0.733 -2.882 1.00 98.25 93 CYS A O 1
ATOM 765 N N . PHE A 1 94 ? 6.420 0.520 -1.538 1.00 96.62 94 PHE A N 1
ATOM 766 C CA . PHE A 1 94 ? 7.365 1.169 -2.444 1.00 96.62 94 PHE A CA 1
ATOM 767 C C . PHE A 1 94 ? 8.389 0.166 -2.986 1.00 96.62 94 PHE A C 1
ATOM 769 O O . PHE A 1 94 ? 9.188 -0.398 -2.230 1.00 96.62 94 PHE A O 1
ATOM 776 N N . GLY A 1 95 ? 8.350 -0.060 -4.300 1.00 95.44 95 GLY A N 1
ATOM 777 C CA . GLY A 1 95 ? 8.996 -1.183 -4.977 1.00 95.44 95 GLY A CA 1
ATOM 778 C C . GLY A 1 95 ? 8.349 -2.522 -4.609 1.00 95.44 95 GLY A C 1
ATOM 779 O O . GLY A 1 95 ? 7.885 -2.710 -3.489 1.00 95.44 95 GLY A O 1
ATOM 780 N N . ASP A 1 96 ? 8.324 -3.484 -5.526 1.00 96.00 96 ASP A N 1
ATOM 781 C CA . ASP A 1 96 ? 7.631 -4.771 -5.345 1.00 96.00 96 ASP A CA 1
ATOM 782 C C . ASP A 1 96 ? 8.572 -5.979 -5.187 1.00 96.00 96 ASP A C 1
ATOM 784 O O . ASP A 1 96 ? 8.118 -7.115 -5.079 1.00 96.00 96 ASP A O 1
ATOM 788 N N . THR A 1 97 ? 9.884 -5.744 -5.127 1.00 96.44 97 THR A N 1
ATOM 789 C CA . THR A 1 97 ? 10.916 -6.798 -5.097 1.00 96.44 97 THR A CA 1
ATOM 790 C C . THR A 1 97 ? 11.615 -6.972 -3.750 1.00 96.44 97 THR A C 1
ATOM 792 O O . THR A 1 97 ? 12.491 -7.826 -3.621 1.00 96.44 97 THR A O 1
ATOM 795 N N . ARG A 1 98 ? 11.249 -6.192 -2.724 1.00 95.50 98 ARG A N 1
ATOM 796 C CA . ARG A 1 98 ? 11.804 -6.372 -1.371 1.00 95.50 98 ARG A CA 1
ATOM 797 C C . ARG A 1 98 ? 11.252 -7.659 -0.742 1.00 95.50 98 ARG A C 1
ATOM 799 O O . ARG A 1 98 ? 10.087 -7.965 -0.989 1.00 95.50 98 ARG A O 1
ATOM 806 N N . PRO A 1 99 ? 12.015 -8.371 0.111 1.00 96.25 99 PRO A N 1
ATOM 807 C CA . PRO A 1 99 ? 11.598 -9.661 0.676 1.00 96.25 99 PRO A CA 1
ATOM 808 C C . PRO A 1 99 ? 10.176 -9.658 1.275 1.00 96.25 99 PRO A C 1
ATOM 810 O O . PRO A 1 99 ? 9.314 -10.420 0.835 1.00 96.25 99 PRO A O 1
ATOM 813 N N . TYR A 1 100 ? 9.879 -8.704 2.167 1.00 97.88 100 TYR A N 1
ATOM 814 C CA . TYR A 1 100 ? 8.539 -8.528 2.745 1.00 97.88 100 TYR A CA 1
ATOM 815 C C . TYR A 1 100 ? 7.459 -8.206 1.699 1.00 97.88 100 TYR A C 1
ATOM 817 O O . TYR A 1 100 ? 6.329 -8.671 1.809 1.00 97.88 100 TYR A O 1
ATOM 825 N N . HIS A 1 101 ? 7.790 -7.436 0.658 1.00 98.12 101 HIS A N 1
ATOM 826 C CA . HIS A 1 101 ? 6.829 -7.025 -0.372 1.00 98.12 101 HIS A CA 1
ATOM 827 C C . HIS A 1 101 ? 6.482 -8.178 -1.321 1.00 98.12 101 HIS A C 1
ATOM 829 O O . HIS A 1 101 ? 5.333 -8.299 -1.735 1.00 98.12 101 HIS A O 1
ATOM 835 N N . VAL A 1 102 ? 7.445 -9.056 -1.619 1.00 98.06 102 VAL A N 1
ATOM 836 C CA . VAL A 1 102 ? 7.211 -10.273 -2.411 1.00 98.06 102 VAL A CA 1
ATOM 837 C C . VAL A 1 102 ? 6.250 -11.209 -1.678 1.00 98.06 102 VAL A C 1
ATOM 839 O O . VAL A 1 102 ? 5.288 -11.690 -2.281 1.00 98.06 102 VAL A O 1
ATOM 842 N N . ILE A 1 103 ? 6.465 -11.421 -0.373 1.00 98.25 103 ILE A N 1
ATOM 843 C CA . ILE A 1 103 ? 5.535 -12.185 0.472 1.00 98.25 103 ILE A CA 1
ATOM 844 C C . ILE A 1 103 ? 4.162 -11.511 0.481 1.00 98.25 103 ILE A C 1
ATOM 846 O O . ILE A 1 103 ? 3.154 -12.172 0.237 1.00 98.25 103 ILE A O 1
ATOM 850 N N . ALA A 1 104 ? 4.121 -10.197 0.701 1.00 98.50 104 ALA A N 1
ATOM 851 C CA . ALA A 1 104 ? 2.867 -9.467 0.781 1.00 98.50 104 ALA A CA 1
ATOM 852 C C . ALA A 1 104 ? 2.066 -9.506 -0.521 1.00 98.50 104 ALA A C 1
ATOM 854 O O . ALA A 1 104 ? 0.852 -9.662 -0.475 1.00 98.50 104 ALA A O 1
ATOM 855 N N . LYS A 1 105 ? 2.727 -9.438 -1.681 1.00 98.31 105 LYS A N 1
ATOM 856 C CA . LYS A 1 105 ? 2.078 -9.594 -2.987 1.00 98.31 105 LYS A CA 1
ATOM 857 C C . LYS A 1 105 ? 1.443 -10.971 -3.142 1.00 98.31 105 LYS A C 1
ATOM 859 O O . LYS A 1 105 ? 0.309 -11.070 -3.602 1.00 98.31 105 LYS A O 1
ATOM 864 N N . ARG A 1 106 ? 2.162 -12.031 -2.756 1.00 98.25 106 ARG A N 1
ATOM 865 C CA . ARG A 1 106 ? 1.638 -13.402 -2.797 1.00 98.25 106 ARG A CA 1
ATOM 866 C C . ARG A 1 106 ? 0.395 -13.535 -1.915 1.00 98.25 106 ARG A C 1
ATOM 868 O O . ARG A 1 106 ? -0.645 -13.949 -2.414 1.00 98.25 106 ARG A O 1
ATOM 875 N N . ILE A 1 107 ? 0.493 -13.117 -0.656 1.00 98.56 107 ILE A N 1
ATOM 876 C CA . ILE A 1 107 ? -0.599 -13.237 0.320 1.00 98.56 107 ILE A CA 1
ATOM 877 C C . ILE A 1 107 ? -1.785 -12.355 -0.071 1.00 98.56 107 ILE A C 1
ATOM 879 O O . ILE A 1 107 ? -2.927 -12.795 0.005 1.00 98.56 107 ILE A O 1
ATOM 883 N N . ALA A 1 108 ? -1.543 -11.135 -0.557 1.00 98.25 108 ALA A N 1
ATOM 884 C CA . ALA A 1 108 ? -2.610 -10.277 -1.058 1.00 98.25 108 ALA A CA 1
ATOM 885 C C . ALA A 1 108 ? -3.388 -10.967 -2.191 1.00 98.25 108 ALA A C 1
ATOM 887 O O . ALA A 1 108 ? -4.614 -11.018 -2.146 1.00 98.25 108 ALA A O 1
ATOM 888 N N . ASN A 1 109 ? -2.690 -11.591 -3.148 1.00 97.25 109 ASN A N 1
ATOM 889 C CA . ASN A 1 109 ? -3.333 -12.336 -4.232 1.00 97.25 109 ASN A CA 1
ATOM 890 C C . ASN A 1 109 ? -4.135 -13.548 -3.729 1.00 97.25 109 ASN A C 1
ATOM 892 O O . ASN A 1 109 ? -5.252 -13.766 -4.195 1.00 97.25 109 ASN A O 1
ATOM 896 N N . GLU A 1 110 ? -3.593 -14.313 -2.776 1.00 98.00 110 GLU A N 1
ATOM 897 C CA . GLU A 1 110 ? -4.277 -15.457 -2.147 1.00 98.00 110 GLU A CA 1
ATOM 898 C C . GLU A 1 110 ? -5.578 -15.033 -1.439 1.00 98.00 110 GLU A C 1
ATOM 900 O O . GLU A 1 110 ? -6.554 -15.780 -1.444 1.00 98.00 110 GLU A O 1
ATOM 905 N N . ASN A 1 111 ? -5.624 -13.804 -0.916 1.00 97.69 111 ASN A N 1
ATOM 906 C CA . ASN A 1 111 ? -6.784 -13.223 -0.232 1.00 97.69 111 ASN A CA 1
ATOM 907 C C . ASN A 1 111 ? -7.656 -12.322 -1.119 1.00 97.69 111 ASN A C 1
ATOM 909 O O . ASN A 1 111 ? -8.571 -11.674 -0.618 1.00 97.69 111 ASN A O 1
ATOM 913 N N . GLN A 1 112 ? -7.380 -12.247 -2.426 1.00 97.56 112 GLN A N 1
ATOM 914 C CA . GLN A 1 112 ? -8.088 -11.360 -3.363 1.00 97.56 112 GLN A CA 1
ATOM 915 C C . GLN A 1 112 ? -8.035 -9.867 -2.964 1.00 97.56 112 GLN A C 1
ATOM 917 O O . GLN A 1 112 ? -8.924 -9.081 -3.296 1.00 97.56 112 GLN A O 1
ATOM 922 N N . VAL A 1 113 ? -6.967 -9.471 -2.274 1.00 98.38 113 VAL A N 1
ATOM 923 C CA . VAL A 1 113 ? -6.658 -8.104 -1.844 1.00 98.38 113 VAL A CA 1
ATOM 924 C C . VAL A 1 113 ? -5.855 -7.403 -2.937 1.00 98.38 113 VAL A C 1
ATOM 926 O O . VAL A 1 113 ? -4.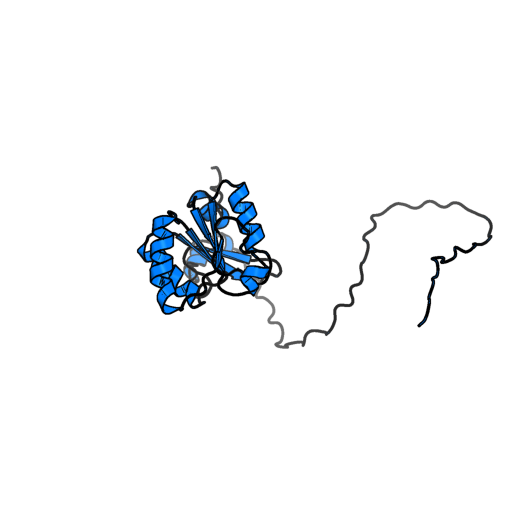938 -7.979 -3.524 1.00 98.38 113 VAL A O 1
ATOM 929 N N . GLY A 1 114 ? -6.175 -6.140 -3.224 1.00 98.12 114 GLY A N 1
ATOM 930 C CA . GLY A 1 114 ? -5.459 -5.376 -4.245 1.00 98.12 114 GLY A CA 1
ATOM 931 C C . GLY A 1 114 ? -4.013 -5.096 -3.836 1.00 98.12 114 GLY A C 1
ATOM 932 O O . GLY A 1 114 ? -3.773 -4.550 -2.763 1.00 98.12 114 GLY A O 1
ATOM 933 N N . PHE A 1 115 ? -3.045 -5.401 -4.700 1.00 98.44 115 PHE A N 1
ATOM 934 C CA . PHE A 1 115 ? -1.642 -5.057 -4.469 1.00 98.44 115 PHE A CA 1
ATOM 935 C C . PHE A 1 115 ? -1.228 -3.853 -5.317 1.00 98.44 115 PHE A C 1
ATOM 937 O O . PHE A 1 115 ? -1.436 -3.830 -6.532 1.00 98.44 115 PHE A O 1
ATOM 944 N N . TRP A 1 116 ? -0.614 -2.859 -4.681 1.00 98.25 116 TRP A N 1
ATOM 945 C CA . TRP A 1 116 ? -0.211 -1.611 -5.318 1.00 98.25 116 TRP A CA 1
ATOM 946 C C . TRP A 1 116 ? 1.235 -1.283 -4.974 1.00 98.25 116 TRP A C 1
ATOM 948 O O . TRP A 1 116 ? 1.650 -1.369 -3.818 1.00 98.25 116 TRP A O 1
ATOM 958 N N . ALA A 1 117 ? 2.000 -0.862 -5.972 1.00 97.31 117 ALA A N 1
ATOM 959 C CA . ALA A 1 117 ? 3.398 -0.517 -5.789 1.00 97.31 117 ALA A CA 1
ATOM 960 C C . ALA A 1 117 ? 3.686 0.879 -6.335 1.00 97.31 117 ALA A C 1
ATOM 962 O O . ALA A 1 117 ? 3.341 1.218 -7.470 1.00 97.31 117 ALA A O 1
ATOM 963 N N . PHE A 1 118 ? 4.334 1.685 -5.502 1.00 96.00 118 PHE A N 1
ATOM 964 C CA . PHE A 1 118 ? 4.979 2.915 -5.918 1.00 96.00 118 PHE A CA 1
ATOM 965 C C . PHE A 1 118 ? 6.385 2.645 -6.460 1.00 96.00 118 PHE A C 1
ATOM 967 O O . PHE A 1 118 ? 7.031 1.675 -6.064 1.00 96.00 118 PHE A O 1
ATOM 974 N N . GLU A 1 119 ? 6.875 3.528 -7.326 1.00 92.44 119 GLU A N 1
ATOM 975 C CA . GLU A 1 119 ? 8.189 3.414 -7.965 1.00 92.44 119 GLU A CA 1
ATOM 976 C C . GLU A 1 119 ? 8.788 4.813 -8.257 1.00 92.44 119 GLU A C 1
ATOM 978 O O . GLU A 1 119 ? 8.041 5.784 -8.438 1.00 92.44 119 GLU A O 1
ATOM 983 N N . GLU A 1 120 ? 10.123 4.937 -8.234 1.00 85.25 120 GLU A N 1
ATOM 984 C CA . GLU A 1 120 ? 10.853 6.165 -8.573 1.00 85.25 120 GLU A CA 1
ATOM 985 C C . GLU A 1 120 ? 10.716 6.485 -10.058 1.00 85.25 120 GLU A C 1
ATOM 987 O O . GLU A 1 120 ? 11.294 5.802 -10.887 1.00 85.25 120 GLU A O 1
ATOM 992 N N . GLY A 1 121 ? 10.060 7.588 -10.430 1.00 73.75 121 GLY A N 1
ATOM 993 C CA . GLY A 1 121 ? 9.901 7.943 -11.841 1.00 73.75 121 GLY A CA 1
ATOM 994 C C . GLY A 1 121 ? 11.239 8.059 -12.596 1.00 73.75 121 GLY A C 1
ATOM 995 O O . GLY A 1 121 ? 11.808 9.150 -12.674 1.00 73.75 121 GLY A O 1
ATOM 996 N N . TYR A 1 122 ? 11.702 6.964 -13.221 1.00 59.66 122 TYR A N 1
ATOM 997 C CA . TYR A 1 122 ? 13.064 6.796 -13.763 1.00 59.66 122 TYR A CA 1
ATOM 998 C C . TYR A 1 122 ? 13.509 7.918 -14.701 1.00 59.66 122 TYR A C 1
ATOM 1000 O O . TYR A 1 122 ? 14.691 8.238 -14.806 1.00 59.66 122 TYR A O 1
ATOM 1008 N N . PHE A 1 123 ? 12.556 8.517 -15.414 1.00 58.94 123 PHE A N 1
ATOM 1009 C CA . PHE A 1 123 ? 12.820 9.510 -16.451 1.00 58.94 123 PHE A CA 1
ATOM 1010 C C . PHE A 1 123 ? 12.379 10.931 -16.074 1.00 58.94 123 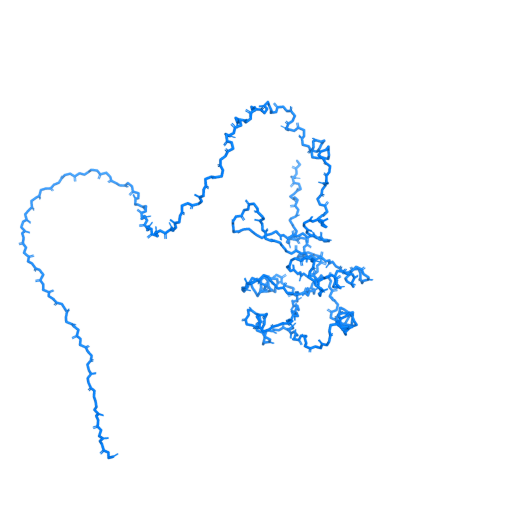PHE A C 1
ATOM 1012 O O . PHE A 1 123 ? 12.456 11.833 -16.917 1.00 58.94 123 PHE A O 1
ATOM 1019 N N . ARG A 1 124 ? 11.885 11.165 -14.849 1.00 65.50 124 ARG A N 1
ATOM 1020 C CA . ARG A 1 124 ? 11.261 12.443 -14.488 1.00 65.50 124 ARG A CA 1
ATOM 1021 C C . ARG A 1 124 ? 11.545 12.829 -13.025 1.00 65.50 124 ARG A C 1
ATOM 1023 O O . ARG A 1 124 ? 10.872 12.333 -12.125 1.00 65.50 124 ARG A O 1
ATOM 1030 N N . PRO A 1 125 ? 12.482 13.768 -12.783 1.00 69.19 125 PRO A N 1
ATOM 1031 C CA . PRO A 1 125 ? 12.694 14.332 -11.454 1.00 69.19 125 PRO A CA 1
ATOM 1032 C C . PRO A 1 125 ? 11.375 14.844 -10.872 1.00 69.19 125 PRO A C 1
ATOM 1034 O O . PRO A 1 125 ? 10.604 15.471 -11.600 1.00 69.19 125 PRO A O 1
ATOM 1037 N N . TYR A 1 126 ? 11.153 14.603 -9.577 1.00 75.75 126 TYR A N 1
ATOM 1038 C CA . TYR A 1 126 ? 9.956 14.999 -8.814 1.00 75.75 126 TYR A CA 1
ATOM 1039 C C . TYR A 1 126 ? 8.682 14.176 -9.058 1.00 75.75 126 TYR A C 1
ATOM 1041 O O . TYR A 1 126 ? 7.610 14.594 -8.624 1.00 75.75 126 TYR A O 1
ATOM 1049 N N . TYR A 1 127 ? 8.769 13.017 -9.718 1.00 83.62 127 TYR A N 1
ATOM 1050 C CA . TYR A 1 127 ? 7.614 12.140 -9.923 1.00 83.62 127 TYR A CA 1
ATOM 1051 C C . TYR A 1 127 ? 7.814 10.785 -9.256 1.00 83.62 127 TYR A C 1
ATOM 1053 O O . TYR A 1 127 ? 8.894 10.199 -9.298 1.00 83.62 127 TYR A O 1
ATOM 1061 N N . ILE A 1 128 ? 6.722 10.284 -8.690 1.00 88.94 128 ILE A N 1
ATOM 1062 C CA . ILE A 1 128 ? 6.567 8.913 -8.221 1.00 88.94 128 ILE A CA 1
ATOM 1063 C C . ILE A 1 128 ? 5.379 8.317 -8.975 1.00 88.94 128 ILE A C 1
ATOM 1065 O O . ILE A 1 128 ? 4.360 8.990 -9.169 1.00 88.94 128 ILE A O 1
ATOM 1069 N N . THR A 1 129 ? 5.515 7.092 -9.459 1.00 90.69 129 THR A N 1
ATOM 1070 C CA . THR A 1 129 ? 4.433 6.387 -10.158 1.00 90.69 129 THR A CA 1
ATOM 1071 C C . THR A 1 129 ? 3.778 5.391 -9.221 1.00 90.69 129 THR A C 1
ATOM 1073 O O . THR A 1 129 ? 4.454 4.836 -8.367 1.00 90.69 129 THR A O 1
ATOM 1076 N N . LEU A 1 130 ? 2.473 5.171 -9.381 1.00 93.81 130 LEU A N 1
ATOM 1077 C CA . LEU A 1 130 ? 1.705 4.147 -8.674 1.00 93.81 130 LEU A CA 1
ATOM 1078 C C . LEU A 1 130 ? 1.118 3.200 -9.710 1.00 93.81 130 LEU A C 1
ATOM 1080 O O . LEU A 1 130 ? 0.404 3.659 -10.605 1.00 93.81 130 LEU A O 1
ATOM 1084 N N . GLU A 1 131 ? 1.372 1.906 -9.573 1.00 94.00 131 GLU A N 1
ATOM 1085 C CA . GLU A 1 131 ? 0.786 0.871 -10.423 1.00 94.00 131 GLU A CA 1
ATOM 1086 C C . GLU A 1 131 ? 0.122 -0.226 -9.596 1.00 94.00 131 GLU A C 1
ATOM 1088 O O . GLU A 1 131 ? 0.494 -0.493 -8.450 1.00 94.00 131 GLU A O 1
ATOM 1093 N N . LYS A 1 132 ? -0.898 -0.841 -10.196 1.00 95.00 132 LYS A N 1
ATOM 1094 C CA . LYS A 1 132 ? -1.566 -2.017 -9.653 1.00 95.00 132 LYS A CA 1
ATOM 1095 C C . LYS A 1 132 ? -0.837 -3.271 -10.133 1.00 95.00 132 LYS A C 1
ATOM 1097 O O . LYS A 1 132 ? -0.392 -3.322 -11.276 1.00 95.00 132 LYS A O 1
ATOM 1102 N N . ASP A 1 133 ? -0.742 -4.270 -9.266 1.00 94.25 133 ASP A N 1
ATOM 1103 C CA . ASP A 1 133 ? -0.224 -5.615 -9.543 1.00 94.25 133 ASP A CA 1
ATOM 1104 C C . ASP A 1 133 ? 1.285 -5.711 -9.845 1.00 94.25 133 ASP A C 1
ATOM 1106 O O . ASP A 1 133 ? 1.804 -6.813 -10.037 1.00 94.25 133 ASP A O 1
ATOM 1110 N N . GLY A 1 134 ? 2.033 -4.607 -9.799 1.00 93.12 134 GLY A N 1
ATOM 1111 C CA . GLY A 1 134 ? 3.496 -4.599 -9.882 1.00 93.12 134 GLY A CA 1
ATOM 1112 C C . GLY A 1 134 ? 4.052 -3.400 -10.637 1.00 93.12 134 GLY A C 1
ATOM 1113 O O . GLY A 1 134 ? 3.318 -2.671 -11.295 1.00 93.12 134 GLY A O 1
ATOM 1114 N N . VAL A 1 135 ? 5.365 -3.208 -10.537 1.00 93.12 135 VAL A N 1
ATOM 1115 C CA . VAL A 1 135 ? 6.103 -2.128 -11.215 1.00 93.12 135 VAL A CA 1
ATOM 1116 C C . VAL A 1 135 ? 7.281 -2.709 -11.998 1.00 93.12 135 VAL A C 1
ATOM 1118 O O . VAL A 1 135 ? 7.602 -3.894 -11.887 1.00 93.12 135 VAL A O 1
ATOM 1121 N N . ASN A 1 136 ? 7.949 -1.898 -12.822 1.00 89.19 136 ASN A N 1
ATOM 1122 C CA . ASN A 1 136 ? 9.132 -2.329 -13.575 1.00 89.19 136 ASN A CA 1
ATOM 1123 C C . ASN A 1 136 ? 8.877 -3.564 -14.453 1.00 89.19 136 ASN A C 1
ATOM 1125 O O . ASN A 1 136 ? 7.950 -3.597 -15.261 1.00 89.19 136 ASN A O 1
ATOM 1129 N N . ALA A 1 137 ? 9.696 -4.605 -14.293 1.00 89.69 137 ALA A N 1
ATOM 1130 C CA . ALA A 1 137 ? 9.564 -5.868 -15.001 1.00 89.69 137 ALA A CA 1
ATOM 1131 C C . ALA A 1 137 ? 8.267 -6.621 -14.660 1.00 89.69 137 ALA A C 1
ATOM 1133 O O . ALA A 1 137 ? 7.954 -7.582 -15.360 1.00 89.69 137 ALA A O 1
ATOM 1134 N N . PHE A 1 138 ? 7.519 -6.200 -13.637 1.00 90.38 138 PHE A N 1
ATOM 1135 C CA . PHE A 1 138 ? 6.210 -6.736 -13.258 1.00 90.38 138 PHE A CA 1
ATOM 1136 C C . PHE A 1 138 ? 5.053 -5.790 -13.589 1.00 90.38 138 PHE A C 1
ATOM 1138 O O . PHE A 1 138 ? 3.910 -6.121 -13.287 1.00 90.38 138 PHE A O 1
ATOM 1145 N N . SER A 1 139 ? 5.329 -4.652 -14.232 1.00 88.56 139 SER A N 1
ATOM 1146 C CA . SER A 1 139 ? 4.292 -3.732 -14.689 1.00 88.56 139 SER A CA 1
ATOM 1147 C C . SER A 1 139 ? 3.334 -4.429 -15.673 1.00 88.56 139 SER A C 1
ATOM 1149 O O . SER A 1 139 ? 3.794 -5.172 -16.557 1.00 88.56 139 SER A O 1
ATOM 1151 N N . PRO A 1 140 ? 2.013 -4.169 -15.580 1.00 86.69 140 PRO A N 1
ATOM 1152 C CA . PRO A 1 140 ? 1.025 -4.642 -16.547 1.00 86.69 140 PRO A CA 1
ATOM 1153 C C . PRO A 1 140 ? 1.096 -3.890 -17.885 1.00 86.69 140 PRO A C 1
ATOM 1155 O O . PRO A 1 140 ? 0.302 -4.168 -18.789 1.00 86.69 140 PRO A O 1
ATOM 1158 N N . LEU A 1 141 ? 2.017 -2.929 -18.036 1.00 87.31 141 LEU A N 1
ATOM 1159 C CA . LEU A 1 141 ? 2.170 -2.185 -19.276 1.00 87.31 141 LEU A CA 1
ATOM 1160 C C . LEU A 1 141 ? 2.445 -3.128 -20.463 1.00 87.31 141 LEU A C 1
ATOM 1162 O O . LEU A 1 141 ? 3.274 -4.044 -20.376 1.00 87.31 141 LEU A O 1
ATOM 1166 N N . PRO A 1 142 ? 1.781 -2.897 -21.610 1.00 89.12 142 PRO A N 1
ATOM 1167 C CA . PRO A 1 142 ? 2.000 -3.683 -22.812 1.00 89.12 142 PRO A CA 1
ATOM 1168 C C . PRO A 1 142 ? 3.473 -3.684 -23.216 1.00 89.12 142 PRO A C 1
ATOM 1170 O O . PRO A 1 142 ? 4.101 -2.639 -23.355 1.00 89.12 142 PRO A O 1
ATOM 1173 N N . ARG A 1 143 ? 4.033 -4.876 -23.431 1.00 88.75 143 ARG A N 1
ATOM 1174 C CA . ARG A 1 143 ? 5.462 -5.035 -23.763 1.00 88.75 143 ARG A CA 1
ATOM 1175 C C . ARG A 1 143 ? 5.753 -4.954 -25.249 1.00 88.75 143 ARG A C 1
ATOM 1177 O O . ARG A 1 143 ? 6.896 -4.761 -25.653 1.00 88.75 143 ARG A O 1
ATOM 1184 N N . ARG A 1 144 ? 4.732 -5.170 -26.074 1.00 90.56 144 ARG A N 1
ATOM 1185 C CA . ARG A 1 144 ? 4.900 -5.233 -27.517 1.00 90.56 144 ARG A CA 1
ATOM 1186 C C . ARG A 1 144 ? 4.593 -3.882 -28.150 1.00 90.56 144 ARG A C 1
ATOM 1188 O O . ARG A 1 144 ? 3.577 -3.257 -27.857 1.00 90.56 144 ARG A O 1
ATOM 1195 N N . ALA A 1 145 ? 5.472 -3.451 -29.049 1.00 87.38 145 ALA A N 1
ATOM 1196 C CA . ALA A 1 145 ? 5.350 -2.162 -29.723 1.00 87.38 145 ALA A CA 1
ATOM 1197 C C . ALA A 1 145 ? 4.086 -2.050 -30.597 1.00 87.38 145 ALA A C 1
ATOM 1199 O O . ALA A 1 145 ? 3.528 -0.962 -30.729 1.00 87.38 145 ALA A O 1
ATOM 1200 N N . ASP A 1 146 ? 3.613 -3.165 -31.161 1.00 88.50 146 ASP A N 1
ATOM 1201 C CA . ASP A 1 146 ? 2.401 -3.220 -31.985 1.00 88.50 146 ASP A CA 1
ATOM 1202 C C . ASP A 1 146 ? 1.141 -2.846 -31.201 1.00 88.50 146 ASP A C 1
ATOM 1204 O O . ASP A 1 146 ? 0.261 -2.203 -31.767 1.00 88.50 146 ASP A O 1
ATOM 1208 N N . PHE A 1 147 ? 1.075 -3.150 -29.898 1.00 89.56 147 PHE A N 1
ATOM 1209 C CA . PHE A 1 147 ? -0.012 -2.664 -29.047 1.00 89.56 147 PHE A CA 1
ATOM 1210 C C . PHE A 1 147 ? -0.111 -1.138 -29.123 1.00 89.56 147 PHE A C 1
ATOM 1212 O O . PHE A 1 147 ? -1.182 -0.596 -29.392 1.00 89.56 147 PHE A O 1
ATOM 1219 N N . PHE A 1 148 ? 1.003 -0.435 -28.907 1.00 85.19 148 PHE A N 1
ATOM 1220 C CA . PHE A 1 148 ? 0.999 1.025 -28.909 1.00 85.19 148 PHE A CA 1
ATOM 1221 C C . PHE A 1 148 ? 0.733 1.572 -30.300 1.00 85.19 148 PHE A C 1
ATOM 1223 O O . PHE A 1 148 ? -0.025 2.528 -30.425 1.00 85.19 148 PHE A O 1
ATOM 1230 N N . TRP A 1 149 ? 1.317 0.954 -31.328 1.00 82.94 149 TRP A N 1
ATOM 1231 C CA . TRP A 1 149 ? 1.095 1.336 -32.716 1.00 82.94 149 TRP A CA 1
ATOM 1232 C C . TRP A 1 149 ? -0.398 1.271 -33.063 1.00 82.94 149 TRP A C 1
ATOM 1234 O O . TRP A 1 149 ? -0.995 2.290 -33.403 1.00 82.94 149 TRP A O 1
ATOM 1244 N N . ASN A 1 150 ? -1.031 0.118 -32.854 1.00 86.38 150 ASN A N 1
ATOM 1245 C CA . ASN A 1 150 ? -2.431 -0.109 -33.209 1.00 86.38 150 ASN A CA 1
ATOM 1246 C C . ASN A 1 150 ? -3.398 0.770 -32.400 1.00 86.38 150 ASN A C 1
ATOM 1248 O O . ASN A 1 150 ? -4.420 1.206 -32.925 1.00 86.38 150 ASN A O 1
ATOM 1252 N N . ASN A 1 151 ? -3.061 1.077 -31.144 1.00 84.00 151 ASN A N 1
ATOM 1253 C CA . ASN A 1 151 ? -3.877 1.931 -30.277 1.00 84.00 151 ASN A CA 1
ATOM 1254 C C . ASN A 1 151 ? -3.563 3.431 -30.407 1.00 84.00 151 ASN A C 1
ATOM 1256 O O . ASN A 1 151 ? -4.160 4.248 -29.707 1.00 84.00 151 ASN A O 1
ATOM 1260 N N . SER A 1 152 ? -2.664 3.816 -31.319 1.00 78.25 152 SER A N 1
ATOM 1261 C CA . SER A 1 152 ? -2.237 5.206 -31.502 1.00 78.25 152 SER A CA 1
ATOM 1262 C C . SER A 1 152 ? -2.323 5.665 -32.970 1.00 78.25 152 SER A C 1
ATOM 1264 O O . SER A 1 152 ? -1.310 6.082 -33.542 1.00 78.25 152 SER A O 1
ATOM 1266 N N . PRO A 1 153 ? -3.521 5.680 -33.599 1.00 65.50 153 PRO A N 1
ATOM 1267 C CA . PRO A 1 153 ? -3.662 5.954 -35.037 1.00 65.50 153 PRO A CA 1
ATOM 1268 C C . PRO A 1 153 ? -3.146 7.341 -35.446 1.00 65.50 153 PRO A C 1
ATOM 1270 O O . PRO A 1 153 ? -2.617 7.532 -36.539 1.00 65.50 153 PRO A O 1
ATOM 1273 N N . SER A 1 154 ? -3.234 8.323 -34.541 1.00 72.56 154 SER A N 1
ATOM 1274 C CA . SER A 1 154 ? -2.758 9.698 -34.760 1.00 72.56 154 SER A CA 1
ATOM 1275 C C . SER A 1 154 ? -1.235 9.821 -34.906 1.00 72.56 154 SER A C 1
ATOM 1277 O O . SER A 1 154 ? -0.734 10.874 -35.306 1.00 72.56 154 SER A O 1
ATOM 1279 N N . TRP A 1 155 ? -0.484 8.763 -34.594 1.00 63.56 155 TRP A N 1
ATOM 1280 C CA . TRP A 1 155 ? 0.971 8.722 -34.733 1.00 63.56 155 TRP A CA 1
ATOM 1281 C C . TRP A 1 155 ? 1.417 8.201 -36.097 1.00 63.56 155 TRP A C 1
ATOM 1283 O O . TRP A 1 155 ? 2.564 8.425 -36.476 1.00 63.56 155 TRP A O 1
ATOM 1293 N N . HIS A 1 156 ? 0.520 7.575 -36.863 1.00 63.12 156 HIS A N 1
ATOM 1294 C CA . HIS A 1 156 ? 0.833 7.028 -38.185 1.00 63.12 156 HIS A CA 1
ATOM 1295 C C . HIS A 1 156 ? 1.090 8.125 -39.231 1.00 63.12 156 HIS A C 1
ATOM 1297 O O . HIS A 1 156 ? 1.826 7.901 -40.185 1.00 63.12 156 HIS A O 1
ATOM 1303 N N . SER A 1 157 ? 0.529 9.327 -39.043 1.00 60.50 157 SER A N 1
ATOM 1304 C CA . SER A 1 157 ? 0.647 10.447 -39.991 1.00 60.50 157 SER A CA 1
ATOM 1305 C C . SER A 1 157 ? 1.763 11.444 -39.664 1.00 60.50 157 SER A C 1
ATOM 1307 O O . SER A 1 157 ? 2.067 12.325 -40.472 1.00 60.50 157 SER A O 1
ATOM 1309 N N . LYS A 1 158 ? 2.411 11.332 -38.496 1.00 59.25 158 LYS A N 1
ATOM 1310 C CA . LYS A 1 158 ? 3.527 12.214 -38.143 1.00 59.25 158 LYS A CA 1
ATOM 1311 C C . LYS A 1 158 ? 4.790 11.690 -38.809 1.00 59.25 158 LYS A C 1
ATOM 1313 O O . LYS A 1 158 ? 5.429 10.777 -38.296 1.00 59.25 158 LYS A O 1
ATOM 1318 N N . ASN A 1 159 ? 5.157 12.304 -39.936 1.00 55.16 159 ASN A N 1
ATOM 1319 C CA . ASN A 1 159 ? 6.448 12.109 -40.590 1.00 55.16 159 ASN A CA 1
ATOM 1320 C C . ASN A 1 159 ? 7.552 12.410 -39.563 1.00 55.16 159 ASN A C 1
ATOM 1322 O O . ASN A 1 159 ? 7.866 13.570 -39.271 1.00 55.16 159 ASN A O 1
ATOM 1326 N N . THR A 1 160 ? 8.062 11.368 -38.910 1.00 57.72 160 THR A N 1
ATOM 1327 C CA . THR A 1 160 ? 9.057 11.494 -37.853 1.00 57.72 160 THR A CA 1
ATOM 1328 C C . THR A 1 160 ? 10.339 11.938 -38.532 1.00 57.72 160 THR A C 1
ATOM 1330 O O . THR A 1 160 ? 11.075 11.130 -39.092 1.00 57.72 160 THR A O 1
ATOM 1333 N N . LYS A 1 161 ? 10.614 13.252 -38.518 1.00 59.41 161 LYS A N 1
ATOM 1334 C CA . LYS A 1 161 ? 11.925 13.775 -38.916 1.00 59.41 161 LYS A CA 1
ATOM 1335 C C . LYS A 1 161 ? 12.968 12.958 -38.162 1.00 59.41 161 LYS A C 1
ATOM 1337 O O . LYS A 1 161 ? 13.037 13.030 -36.934 1.00 59.41 161 LYS A O 1
ATOM 1342 N N . ARG A 1 162 ? 13.736 12.154 -38.901 1.00 56.66 162 ARG A N 1
ATOM 1343 C CA . ARG A 1 162 ? 14.799 11.299 -38.373 1.00 56.66 162 ARG A CA 1
ATOM 1344 C C . ARG A 1 162 ? 15.674 12.160 -37.464 1.00 56.66 162 ARG A C 1
ATOM 1346 O O . ARG A 1 162 ? 16.342 13.077 -37.943 1.00 56.66 162 ARG A O 1
ATOM 1353 N N . ARG A 1 163 ? 15.603 11.929 -36.148 1.00 59.81 163 ARG A N 1
ATOM 1354 C CA . ARG A 1 163 ? 16.376 12.708 -35.171 1.00 59.81 163 ARG A CA 1
ATOM 1355 C C . ARG A 1 163 ? 17.852 12.614 -35.561 1.00 59.81 163 ARG A C 1
ATOM 1357 O O . ARG A 1 163 ? 18.341 11.520 -35.850 1.00 59.81 163 ARG A O 1
ATOM 1364 N N . ARG A 1 164 ? 18.545 13.759 -35.630 1.00 55.72 164 ARG A N 1
ATOM 1365 C CA . ARG A 1 164 ? 19.996 13.789 -35.872 1.00 55.72 164 ARG A CA 1
ATOM 1366 C C . ARG A 1 164 ? 20.651 12.872 -34.839 1.00 55.72 164 ARG A C 1
ATOM 1368 O O . ARG A 1 164 ? 20.372 13.004 -33.650 1.00 55.72 164 ARG A O 1
ATOM 1375 N N . ARG A 1 165 ? 21.481 11.925 -35.288 1.00 51.38 165 ARG A N 1
ATOM 1376 C CA . ARG A 1 165 ? 22.317 11.140 -34.373 1.00 51.38 165 ARG A CA 1
ATOM 1377 C C . ARG A 1 165 ? 23.262 12.137 -33.709 1.00 51.38 165 ARG A C 1
ATOM 1379 O O . ARG A 1 165 ? 24.079 12.735 -34.404 1.00 51.38 165 ARG A O 1
ATOM 1386 N N . TYR A 1 166 ? 23.109 12.371 -32.410 1.00 52.53 166 TYR A N 1
ATOM 1387 C CA . TYR A 1 166 ? 24.142 13.070 -31.656 1.00 52.53 166 TYR A CA 1
ATOM 1388 C C . TYR A 1 166 ? 25.387 12.179 -31.672 1.00 52.53 166 TYR A C 1
ATOM 1390 O O . TYR A 1 166 ? 25.272 10.964 -31.498 1.00 52.53 166 TYR A O 1
ATOM 1398 N N . ALA A 1 167 ? 26.551 12.758 -31.971 1.00 56.81 167 ALA A N 1
ATOM 1399 C CA . ALA A 1 167 ? 27.811 12.034 -31.889 1.00 56.81 167 ALA A CA 1
ATOM 1400 C C . ALA A 1 167 ? 27.966 11.496 -30.460 1.00 56.81 167 ALA A C 1
ATOM 1402 O O . ALA A 1 167 ? 27.706 12.216 -29.496 1.00 56.81 167 ALA A O 1
ATOM 1403 N N . ALA A 1 168 ? 28.315 10.216 -30.333 1.00 53.78 168 ALA A N 1
ATOM 1404 C CA . ALA A 1 168 ? 28.500 9.570 -29.045 1.00 53.78 168 ALA A CA 1
ATOM 1405 C C . ALA A 1 168 ? 29.596 10.300 -28.258 1.00 53.78 168 ALA A C 1
ATOM 1407 O O . ALA A 1 168 ? 30.751 10.337 -28.673 1.00 53.78 168 ALA A O 1
ATOM 1408 N N . GLY A 1 169 ? 29.214 10.891 -27.131 1.00 44.59 169 GLY A N 1
ATOM 1409 C CA . GLY A 1 169 ? 30.118 11.551 -26.206 1.00 44.59 169 GLY A CA 1
ATOM 1410 C C . GLY A 1 169 ? 29.403 11.749 -24.882 1.00 44.59 169 GLY A C 1
ATOM 1411 O O . GLY A 1 169 ? 28.599 12.666 -24.736 1.00 44.59 169 GLY A O 1
ATOM 1412 N N . LEU A 1 170 ? 29.668 10.856 -23.929 1.00 46.81 170 LEU A N 1
ATOM 1413 C CA . LEU A 1 170 ? 29.391 11.094 -22.517 1.00 46.81 170 LEU A CA 1
ATOM 1414 C C . LEU A 1 170 ? 30.229 12.305 -22.094 1.00 46.81 170 LEU A C 1
ATOM 1416 O O . LEU A 1 170 ? 31.418 12.174 -21.822 1.00 46.81 170 LEU A O 1
ATOM 1420 N N . CYS A 1 171 ? 29.627 13.492 -22.079 1.00 39.16 171 CYS A N 1
ATOM 1421 C CA . CYS A 1 171 ? 30.218 14.631 -21.389 1.00 39.16 171 CYS A CA 1
ATOM 1422 C C . CYS A 1 171 ? 30.037 14.383 -19.883 1.00 39.16 171 CYS A C 1
ATOM 1424 O O . CYS A 1 171 ? 28.890 14.240 -19.446 1.00 39.16 171 CYS A O 1
ATOM 1426 N N . PRO A 1 172 ? 31.112 14.304 -19.078 1.00 40.84 172 PRO A N 1
ATOM 1427 C CA . PRO A 1 172 ? 30.969 14.207 -17.636 1.00 40.84 172 PRO A CA 1
ATOM 1428 C C . PRO A 1 172 ? 30.267 15.465 -17.121 1.00 40.84 172 PRO A C 1
ATOM 1430 O O . PRO A 1 172 ? 30.571 16.583 -17.538 1.00 40.84 172 PRO A O 1
ATOM 1433 N N . TRP A 1 173 ? 29.315 15.255 -16.219 1.00 36.84 173 TRP A N 1
ATOM 1434 C CA . TRP A 1 173 ? 28.558 16.282 -15.507 1.00 36.84 173 TRP A CA 1
ATOM 1435 C C . TRP A 1 173 ? 29.495 17.390 -14.981 1.00 36.84 173 TRP A C 1
ATOM 1437 O O . TRP A 1 173 ? 30.456 17.063 -14.275 1.00 36.84 173 TRP A O 1
ATOM 1447 N N . PRO A 1 174 ? 29.263 18.688 -15.268 1.00 39.09 174 PRO A N 1
ATOM 1448 C CA . PRO A 1 174 ? 29.983 19.738 -14.562 1.00 39.09 174 PRO A CA 1
ATOM 1449 C C . PRO A 1 174 ? 29.624 19.661 -13.075 1.00 39.09 174 PRO A C 1
ATOM 1451 O O . PRO A 1 174 ? 28.451 19.655 -12.696 1.00 39.09 174 PRO A O 1
ATOM 1454 N N . LYS A 1 175 ? 30.659 19.543 -12.240 1.00 42.66 175 LYS A N 1
ATOM 1455 C CA . LYS A 1 175 ? 30.549 19.614 -10.784 1.00 42.66 175 LYS A CA 1
ATOM 1456 C C . LYS A 1 175 ? 30.004 20.993 -10.378 1.00 42.66 175 LYS A C 1
ATOM 1458 O O . LYS A 1 175 ? 30.398 21.987 -10.972 1.00 42.66 175 LYS A O 1
ATOM 1463 N N . THR A 1 176 ? 29.178 20.953 -9.326 1.00 36.06 176 THR A N 1
ATOM 1464 C CA . THR A 1 176 ? 28.615 22.021 -8.467 1.00 36.06 176 THR A CA 1
ATOM 1465 C C . THR A 1 176 ? 27.443 22.869 -8.998 1.00 36.06 176 THR A C 1
ATOM 1467 O O . THR A 1 176 ? 27.562 23.548 -10.012 1.00 36.06 176 THR A O 1
ATOM 1470 N N . PRO A 1 177 ? 26.319 22.951 -8.251 1.00 40.06 177 PRO A N 1
ATOM 1471 C CA . PRO A 1 177 ? 25.418 24.088 -8.330 1.00 40.06 177 PRO A CA 1
ATOM 1472 C C . PRO A 1 177 ? 25.842 25.137 -7.291 1.00 40.06 177 PRO A C 1
ATOM 1474 O O . PRO A 1 177 ? 25.675 24.940 -6.088 1.00 40.06 177 PRO A O 1
ATOM 1477 N N . SER A 1 178 ? 26.368 26.276 -7.739 1.00 33.97 178 SER A N 1
ATOM 1478 C CA . SER A 1 178 ? 26.253 27.515 -6.969 1.00 33.97 178 SER A CA 1
ATOM 1479 C C . SER A 1 178 ? 24.832 28.045 -7.161 1.00 33.97 178 SER A C 1
ATOM 1481 O O . SER A 1 178 ? 24.430 28.453 -8.250 1.00 33.97 178 SER A O 1
ATOM 1483 N N . VAL A 1 179 ? 24.039 27.989 -6.092 1.00 30.84 179 VAL A N 1
ATOM 1484 C CA . VAL A 1 179 ? 22.703 28.586 -6.037 1.00 30.84 179 VAL A CA 1
ATOM 1485 C C . VAL A 1 179 ? 22.849 30.095 -6.233 1.00 30.84 179 VAL A C 1
ATOM 1487 O O . VAL A 1 179 ? 23.355 30.789 -5.357 1.00 30.84 179 VAL A O 1
ATOM 1490 N N . THR A 1 180 ? 22.407 30.604 -7.382 1.00 27.22 180 THR A N 1
ATOM 1491 C CA . THR A 1 180 ? 22.178 32.039 -7.585 1.00 27.22 180 THR A CA 1
ATOM 1492 C C . THR A 1 180 ? 20.676 32.245 -7.716 1.0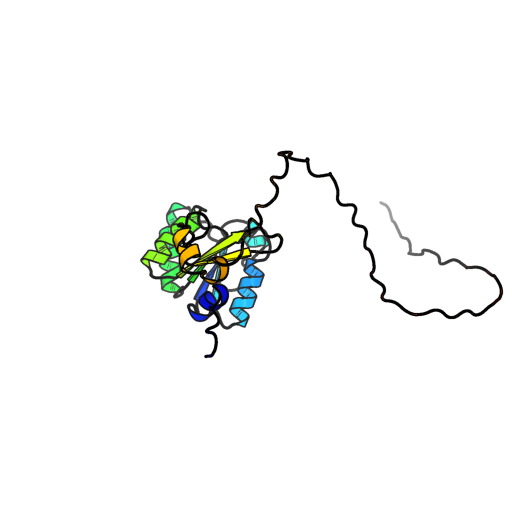0 27.22 180 THR A C 1
ATOM 1494 O O . THR A 1 180 ? 20.066 31.809 -8.690 1.00 27.22 180 THR A O 1
ATOM 1497 N N . ILE A 1 181 ? 20.069 32.875 -6.710 1.00 29.31 181 ILE A N 1
ATOM 1498 C CA . ILE A 1 181 ? 18.667 33.295 -6.745 1.00 29.31 181 ILE A CA 1
ATOM 1499 C C . ILE A 1 181 ? 18.582 34.515 -7.667 1.00 29.31 181 ILE A C 1
ATOM 1501 O O . ILE A 1 181 ? 19.101 35.582 -7.348 1.00 29.31 181 ILE A O 1
ATOM 1505 N N . SER A 1 182 ? 17.941 34.355 -8.823 1.00 28.92 182 SER A N 1
ATOM 1506 C CA . SER A 1 182 ? 17.544 35.462 -9.692 1.00 28.92 182 SER A CA 1
ATOM 1507 C C . SER A 1 182 ? 16.090 35.811 -9.384 1.00 28.92 182 SER A C 1
ATOM 1509 O O . SER A 1 182 ? 15.182 35.035 -9.678 1.00 28.92 182 SER A O 1
ATOM 1511 N N . ASN A 1 183 ? 15.870 36.976 -8.772 1.00 28.58 183 ASN A N 1
ATOM 1512 C CA . ASN A 1 183 ? 14.539 37.559 -8.656 1.00 28.58 183 ASN A CA 1
ATOM 1513 C C . ASN A 1 183 ? 14.098 38.086 -10.025 1.00 28.58 183 ASN A C 1
ATOM 1515 O O . ASN A 1 183 ? 14.781 38.899 -10.649 1.00 28.58 183 ASN A O 1
ATOM 1519 N N . CYS A 1 184 ? 12.939 37.619 -10.476 1.00 25.88 184 CYS A N 1
ATOM 1520 C CA . CYS A 1 184 ? 12.269 38.103 -11.669 1.00 25.88 184 CYS A CA 1
ATOM 1521 C C . CYS A 1 184 ? 11.419 39.324 -11.285 1.00 25.88 184 CYS A C 1
ATOM 1523 O O . CYS A 1 184 ? 10.401 39.175 -10.611 1.00 25.88 184 CYS A O 1
ATOM 1525 N N . SER A 1 185 ? 11.829 40.527 -11.694 1.00 32.06 185 SER A N 1
ATOM 1526 C CA . SER A 1 185 ? 11.014 41.740 -11.551 1.00 32.06 185 SER A CA 1
ATOM 1527 C C . SER A 1 185 ? 10.468 42.138 -12.916 1.00 32.06 185 SER A C 1
ATOM 1529 O O . SER A 1 185 ? 11.224 42.473 -13.828 1.00 32.06 185 SER A O 1
ATOM 1531 N N . ALA A 1 186 ? 9.145 42.095 -13.049 1.00 32.78 186 ALA A N 1
ATOM 1532 C CA . ALA A 1 186 ? 8.433 42.572 -14.220 1.00 32.78 186 ALA A CA 1
ATOM 1533 C C . ALA A 1 186 ? 8.600 44.093 -14.408 1.00 32.78 186 ALA A C 1
ATOM 1535 O O . ALA A 1 186 ? 8.598 44.875 -13.461 1.00 32.78 186 ALA A O 1
ATOM 1536 N N . THR A 1 187 ? 8.721 44.468 -15.678 1.00 32.19 187 THR A N 1
ATOM 1537 C CA . THR A 1 187 ? 8.612 45.796 -16.298 1.00 32.19 187 THR A CA 1
ATOM 1538 C C . THR A 1 187 ? 7.883 46.893 -15.508 1.00 32.19 187 THR A C 1
ATOM 1540 O O . THR A 1 187 ? 6.696 46.752 -15.210 1.00 32.19 187 THR A O 1
ATOM 1543 N N . ARG A 1 188 ? 8.501 48.082 -15.415 1.00 29.56 188 ARG A N 1
ATOM 1544 C CA . ARG A 1 188 ? 7.790 49.335 -15.719 1.00 29.56 188 ARG A CA 1
ATOM 1545 C C . ARG A 1 188 ? 8.702 50.458 -16.222 1.00 29.56 188 ARG A C 1
ATOM 1547 O O . ARG A 1 188 ? 9.871 50.575 -15.8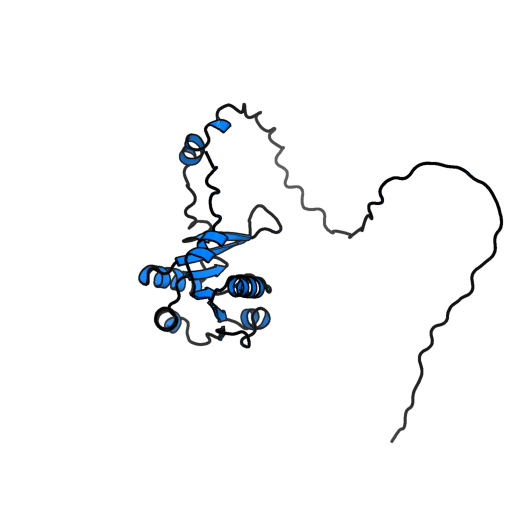85 1.00 29.56 188 ARG A O 1
ATOM 1554 N N . THR A 1 189 ? 8.064 51.213 -17.093 1.00 30.08 189 THR A N 1
ATOM 1555 C CA . THR A 1 189 ? 8.417 52.303 -17.993 1.00 30.08 189 THR A CA 1
ATOM 1556 C C . THR A 1 189 ? 9.247 53.453 -17.407 1.00 30.08 189 THR A C 1
ATOM 1558 O O . THR A 1 189 ? 9.060 53.873 -16.271 1.00 30.08 189 THR A O 1
ATOM 1561 N N . SER A 1 190 ? 10.101 53.995 -18.279 1.00 33.69 190 SER A N 1
ATOM 1562 C CA . SER A 1 190 ? 10.705 55.335 -18.280 1.00 33.69 190 SER A CA 1
ATOM 1563 C C . SER A 1 190 ? 9.827 56.445 -17.684 1.00 33.69 190 SER A C 1
ATOM 1565 O O . SER A 1 190 ? 8.690 56.601 -18.118 1.00 33.69 190 SER A O 1
ATOM 1567 N N . THR A 1 191 ? 10.412 57.272 -16.805 1.00 31.03 191 THR A N 1
ATOM 1568 C CA . THR A 1 191 ? 10.421 58.745 -16.934 1.00 31.03 191 THR A CA 1
ATOM 1569 C C . THR A 1 191 ? 11.486 59.375 -16.030 1.00 31.03 191 THR A C 1
ATOM 1571 O O . THR A 1 191 ? 11.745 58.935 -14.915 1.00 31.03 191 THR A O 1
ATOM 1574 N N . ARG A 1 192 ? 12.111 60.412 -16.583 1.00 33.22 192 ARG A N 1
ATOM 1575 C CA . ARG A 1 192 ? 13.218 61.248 -16.105 1.00 33.22 192 ARG A CA 1
ATOM 1576 C C . ARG A 1 192 ? 12.730 62.320 -15.123 1.00 33.22 192 ARG A C 1
ATOM 1578 O O . ARG A 1 192 ? 11.805 63.034 -15.484 1.00 33.22 192 ARG A O 1
ATOM 1585 N N . THR A 1 193 ? 13.434 62.533 -14.006 1.00 32.19 193 THR A N 1
ATOM 1586 C CA . THR A 1 193 ? 13.506 63.835 -13.304 1.00 32.19 193 THR A CA 1
ATOM 1587 C C . THR A 1 193 ? 14.712 63.908 -12.365 1.00 32.19 193 THR A C 1
ATOM 1589 O O . THR A 1 193 ? 15.279 62.901 -11.958 1.00 32.19 193 THR A O 1
ATOM 1592 N N . THR A 1 194 ? 15.139 65.138 -12.125 1.00 33.03 194 THR A N 1
ATOM 1593 C CA . THR A 1 194 ? 16.455 65.610 -11.699 1.00 33.03 194 THR A CA 1
ATOM 1594 C C . THR A 1 194 ? 16.645 65.736 -10.181 1.00 33.03 194 THR A C 1
ATOM 1596 O O . THR A 1 194 ? 15.692 65.968 -9.451 1.00 33.03 194 THR A O 1
ATOM 1599 N N . SER A 1 195 ? 17.929 65.753 -9.791 1.00 29.75 195 SER A N 1
ATOM 1600 C CA . SER A 1 195 ? 18.560 66.639 -8.791 1.00 29.75 195 SER A CA 1
ATOM 1601 C C . SER A 1 195 ? 18.451 66.351 -7.273 1.00 29.75 195 SER A C 1
ATOM 1603 O O . SER A 1 195 ? 17.373 66.386 -6.694 1.00 29.75 195 SER A O 1
ATOM 1605 N N . THR A 1 196 ? 19.648 66.274 -6.660 1.00 31.55 196 THR A N 1
ATOM 1606 C CA . THR A 1 196 ? 20.112 67.010 -5.453 1.00 31.55 196 THR A CA 1
ATOM 1607 C C . THR A 1 196 ? 20.387 66.214 -4.159 1.00 31.55 196 THR A C 1
ATOM 1609 O O . THR A 1 196 ? 19.508 65.616 -3.553 1.00 31.55 196 THR A O 1
ATOM 1612 N N . THR A 1 197 ? 21.648 66.370 -3.720 1.00 32.75 197 THR A N 1
ATOM 1613 C CA . THR A 1 197 ? 22.236 66.349 -2.358 1.00 32.75 197 THR A CA 1
ATOM 1614 C C . THR A 1 197 ? 22.456 65.059 -1.562 1.00 32.75 197 THR A C 1
ATOM 1616 O O . THR A 1 197 ? 21.572 64.248 -1.322 1.00 32.75 197 THR A O 1
ATOM 1619 N N . ALA A 1 198 ? 23.704 64.979 -1.090 1.00 32.28 198 ALA A N 1
ATOM 1620 C CA . ALA A 1 198 ? 24.292 64.052 -0.136 1.00 32.28 198 ALA A CA 1
ATOM 1621 C C . ALA A 1 198 ? 23.877 64.334 1.319 1.00 32.28 198 ALA A C 1
ATOM 1623 O O . ALA A 1 198 ? 23.619 65.489 1.648 1.00 32.28 198 ALA A O 1
ATOM 1624 N N . HIS A 1 199 ? 23.905 63.299 2.177 1.00 32.16 199 HIS A N 1
ATOM 1625 C CA . HIS A 1 199 ? 24.664 63.205 3.448 1.00 32.16 199 HIS A CA 1
ATOM 1626 C C . HIS A 1 199 ? 24.270 61.940 4.270 1.00 32.16 199 HIS A C 1
ATOM 1628 O O . HIS A 1 199 ? 23.326 61.254 3.883 1.00 32.16 199 HIS A O 1
ATOM 1634 N N . PRO A 1 200 ? 25.060 61.533 5.296 1.00 38.91 200 PRO A N 1
ATOM 1635 C CA . PRO A 1 200 ? 25.431 60.133 5.544 1.00 38.91 200 PRO A CA 1
ATOM 1636 C C . PRO A 1 200 ? 24.682 59.423 6.691 1.00 38.91 200 PRO A C 1
ATOM 1638 O O . PRO A 1 200 ? 23.916 60.019 7.443 1.00 38.91 200 PRO A O 1
ATOM 1641 N N . MET A 1 201 ? 24.970 58.120 6.815 1.00 36.81 201 MET A N 1
ATOM 1642 C CA . MET A 1 201 ? 24.510 57.188 7.855 1.00 36.81 201 MET A CA 1
ATOM 1643 C C . MET A 1 201 ? 24.918 57.572 9.286 1.00 36.81 201 MET A C 1
ATOM 1645 O O . MET A 1 201 ? 25.979 58.167 9.489 1.00 36.81 201 MET A O 1
ATOM 1649 N N . PRO A 1 202 ? 24.190 57.030 10.280 1.00 38.31 202 PRO A N 1
ATOM 1650 C CA . PRO A 1 202 ? 24.843 56.501 11.472 1.00 38.31 202 PRO A CA 1
ATOM 1651 C C . PRO A 1 202 ? 24.436 55.060 11.828 1.00 38.31 202 PRO A C 1
ATOM 1653 O O . PRO A 1 202 ? 23.430 54.513 11.379 1.00 38.31 202 PRO A O 1
ATOM 1656 N N . ALA A 1 203 ? 25.317 54.470 12.634 1.00 36.22 203 ALA A N 1
ATOM 1657 C CA . ALA A 1 203 ? 25.403 53.088 13.081 1.00 36.22 203 ALA A CA 1
ATOM 1658 C C . ALA A 1 203 ? 24.278 52.629 14.024 1.00 36.22 203 ALA A C 1
ATOM 1660 O O . ALA A 1 203 ? 23.700 53.436 14.749 1.00 36.22 203 ALA A O 1
ATOM 1661 N N . ILE A 1 204 ? 24.073 51.307 14.107 1.00 32.91 204 ILE A N 1
ATOM 1662 C CA . ILE A 1 204 ? 23.426 50.662 15.257 1.00 32.91 204 ILE A CA 1
ATOM 1663 C C . ILE A 1 204 ? 24.295 49.505 15.753 1.00 32.91 204 ILE A C 1
ATOM 1665 O O . ILE A 1 204 ? 24.827 48.697 14.994 1.00 32.91 204 ILE A O 1
ATOM 1669 N N . THR A 1 205 ? 24.450 49.528 17.067 1.00 31.19 205 THR A N 1
ATOM 1670 C CA . THR A 1 205 ? 25.316 48.775 17.955 1.00 31.19 205 THR A CA 1
ATOM 1671 C C . THR A 1 205 ? 24.725 47.420 18.344 1.00 31.19 205 THR A C 1
ATOM 1673 O O . THR A 1 205 ? 23.518 47.253 18.493 1.00 31.19 205 THR A O 1
ATOM 1676 N N . SER A 1 206 ? 25.609 46.450 18.568 1.00 34.12 206 SER A N 1
ATOM 1677 C CA . SER A 1 206 ? 25.332 45.198 19.270 1.00 34.12 206 SER A CA 1
ATOM 1678 C C . SER A 1 206 ? 25.323 45.428 20.781 1.00 34.12 206 SER A C 1
ATOM 1680 O O . SER A 1 206 ? 26.274 46.010 21.308 1.00 34.12 206 SER A O 1
ATOM 1682 N N . ASN A 1 207 ? 24.322 44.908 21.492 1.00 32.91 207 ASN A N 1
ATOM 1683 C CA . ASN A 1 207 ? 24.406 44.762 22.941 1.00 32.91 207 ASN A CA 1
ATOM 1684 C C . ASN A 1 207 ? 23.585 43.559 23.414 1.00 32.91 207 ASN A C 1
ATOM 1686 O O . ASN A 1 207 ? 22.385 43.508 23.170 1.00 32.91 207 ASN A O 1
ATOM 1690 N N . CYS A 1 208 ? 24.227 42.625 24.118 1.00 31.59 208 CYS A N 1
ATOM 1691 C CA . CYS A 1 208 ? 23.569 41.740 25.078 1.00 31.59 208 CYS A CA 1
ATOM 1692 C C . CYS A 1 208 ? 24.603 41.213 26.089 1.00 31.59 208 CYS A C 1
ATOM 1694 O O . CYS A 1 208 ? 25.299 40.235 25.843 1.00 31.59 208 CYS A O 1
ATOM 1696 N N . GLY A 1 209 ? 24.733 41.952 27.197 1.00 32.12 209 GLY A N 1
ATOM 1697 C CA . GLY A 1 209 ? 24.485 41.461 28.560 1.00 32.12 209 GLY A CA 1
ATOM 1698 C C . GLY A 1 209 ? 25.327 40.305 29.111 1.00 32.12 209 GLY A C 1
ATOM 1699 O O . GLY A 1 209 ? 25.171 39.155 28.724 1.00 32.12 209 GLY A O 1
ATOM 1700 N N . ARG A 1 210 ? 26.142 40.631 30.117 1.00 32.66 210 ARG A N 1
ATOM 1701 C CA . ARG A 1 210 ? 27.078 39.789 30.877 1.00 32.66 210 ARG A CA 1
ATOM 1702 C C . ARG A 1 210 ? 26.479 39.255 32.199 1.00 32.66 210 ARG A C 1
ATOM 1704 O O . ARG A 1 210 ? 25.918 40.049 32.942 1.00 32.66 210 ARG A O 1
ATOM 1711 N N . SER A 1 211 ? 26.883 38.023 32.562 1.00 38.44 211 SER A N 1
ATOM 1712 C CA . SER A 1 211 ? 27.471 37.601 33.872 1.00 38.44 211 SER A CA 1
ATOM 1713 C C . SER A 1 211 ? 26.559 37.508 35.133 1.00 38.44 211 SER A C 1
ATOM 1715 O O . SER A 1 211 ? 25.460 38.049 35.075 1.00 38.44 211 SER A O 1
ATOM 1717 N N . PRO A 1 212 ? 26.972 36.886 36.279 1.00 48.19 212 PRO A N 1
ATOM 1718 C CA . PRO A 1 212 ? 28.348 36.573 36.697 1.00 48.19 212 PRO A CA 1
ATOM 1719 C C . PRO A 1 212 ? 28.630 35.219 37.391 1.00 48.19 212 PRO A C 1
ATOM 1721 O O . PRO A 1 212 ? 27.763 34.401 37.666 1.00 48.19 212 PRO A O 1
ATOM 1724 N N . SER A 1 213 ? 29.929 35.040 37.630 1.00 37.94 213 SER A N 1
ATOM 1725 C CA . SER A 1 213 ? 30.657 33.995 38.353 1.00 37.94 213 SER A CA 1
ATOM 1726 C C . SER A 1 213 ? 30.498 34.030 39.878 1.00 37.94 213 SER A C 1
ATOM 1728 O O . SER A 1 213 ? 30.431 35.116 40.451 1.00 37.94 213 SER A O 1
ATOM 1730 N N . SER A 1 214 ? 30.705 32.881 40.529 1.00 38.12 214 SER A N 1
ATOM 1731 C CA . SER A 1 214 ? 31.430 32.799 41.807 1.00 38.12 214 SER A CA 1
ATOM 1732 C C . SER A 1 214 ? 32.054 31.413 42.004 1.00 38.12 214 SER A C 1
ATOM 1734 O O . SER A 1 214 ? 31.412 30.393 41.775 1.00 38.12 214 SER A O 1
ATOM 1736 N N . SER A 1 215 ? 33.315 31.429 42.417 1.00 40.44 215 SER A N 1
ATOM 1737 C CA . SER A 1 215 ? 34.215 30.334 42.789 1.00 40.44 215 SER A CA 1
ATOM 1738 C C . SER A 1 215 ? 33.966 29.786 44.198 1.00 40.44 215 SER A C 1
ATOM 1740 O O . SER A 1 215 ? 33.792 30.603 45.102 1.00 40.44 215 SER A O 1
ATOM 1742 N N . VAL A 1 216 ? 34.094 28.464 44.376 1.00 41.84 216 VAL A N 1
ATOM 1743 C CA . VAL A 1 216 ? 34.951 27.759 45.363 1.00 41.84 216 VAL A CA 1
ATOM 1744 C C . VAL A 1 216 ? 35.373 26.440 44.721 1.00 41.84 216 VAL A C 1
ATOM 1746 O O . VAL A 1 216 ? 34.495 25.815 44.086 1.00 41.84 216 VAL A O 1
#

Secondary structure (DSSP, 8-state):
--------HHHHHHHH-SEEEE-PPSSSTHHHHHHHHHHHTT-EEEEEE-SHHHHHHS-TTSTTEEE--S-GGGHHHHHHHHHHHTT--EEEEESS-SHHHHHHHHHHHHTTPEEEEEEE-TTSTT-EEEEES-SGGG--S--SHHHHHHT-GGGTT-----------------------------------------------------------

pLDDT: mean 77.16, std 26.2, range [25.88, 98.88]

Radius of gyration: 28.55 Å; chains: 1; bounding box: 55×84×86 Å

InterPro domains:
  IPR007833 Capsule polysaccharide biosynthesis [PF05159] (89-163)